Protein AF-A0A7V4S520-F1 (afdb_monomer)

Foldsee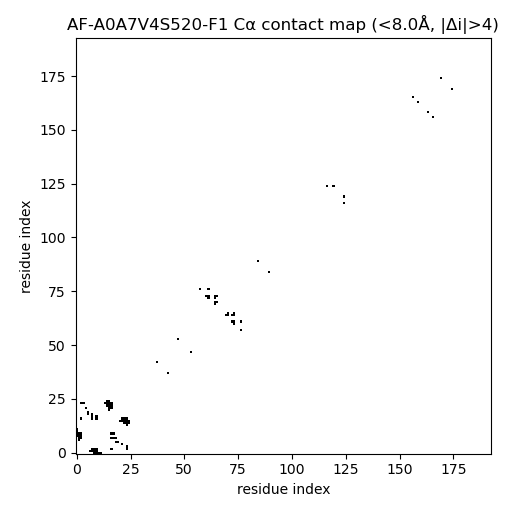k 3Di:
DAAPPPRDDDDPPDQADPPPRHGRDDDDPPPDDDDDDDDPVVVVVVVVVPDPVVVVVLVVVLVVCVVVVVPVVNVVSPDPVPPPPVPPPPPPPPCPPPVVVVVVVVVVVVVVVVVVCVPDDPVCNVVVVVCVVVVVVVVVVVVVVVVVVVVVPPQPQDDDPDDRDRPPPPDVVVVVVVVVVVVVVVVVVVVVD

pLDDT: mean 70.64, std 18.21, range [34.59, 97.75]

Secondary structure (DSSP, 8-state):
-B-TTT--B--TT-SB-TTT--BS--SSS----S-----HHHHHHHHHHT-HHHHHHHHHHHHHHHHTT-HHHHHHTT-TT------TT----TT--HHHHHHHHHHHHHHHHHHHHTTS-HHHHHHHHHHHHHHHHHHHHHHHHHHHHHHHT-------TT---------HHHHHHHHHHHHHHHHHHHH--

Solvent-accessible surface area (backbone atoms only — not comparable to full-atom values): 12232 Å² total; per-residue (Å²): 83,65,33,94,87,76,64,47,80,38,65,86,84,54,61,46,34,91,86,79,66,47,73,66,72,90,80,87,86,83,83,73,94,69,85,82,78,81,53,74,69,58,58,47,50,58,51,62,79,67,37,69,64,57,57,51,51,52,52,53,52,37,53,54,26,56,77,68,72,37,68,72,59,39,62,64,67,72,50,86,80,69,63,75,73,80,44,100,72,67,68,68,74,74,71,71,50,62,66,56,59,52,48,51,54,51,50,53,50,51,55,53,51,54,58,53,56,76,74,50,59,80,81,55,51,63,60,51,63,64,46,50,63,55,51,53,48,51,52,52,52,51,48,57,51,52,54,54,55,56,66,70,62,65,76,86,76,78,83,54,90,96,55,90,77,82,77,81,71,78,54,69,66,56,59,51,49,54,51,52,53,53,50,51,53,52,52,56,59,66,78,74,112

Nearest PDB structures (foldseek):
  2cr8-assembly1_A  TM=6.126E-01  e=2.770E+00  Homo sapiens

Sequence (193 aa):
MFCPYCGTENSNIVKFCTKCGRPLKQALNNYSTENIEIGPSLKLVQRLNNTNILNDAIKKIQNWANSNNFKILSTSISKPNFYILLSKNYKRPSKLNLDLTLYLVFLGFILSATGVITQLENEKILFFLLFIPLFIYISFYLFKKVVRLSAQLEINGTIKSNKVEIQIKSNKNFEKLNNDISNLKKIFQQECL

Radius of gyration: 27.2 Å; Cα contacts (8 Å, |Δi|>4): 53; chains: 1; bounding box: 51×46×79 Å

Mean predicted aligned error: 18.71 Å

Structure (mmCIF, N/CA/C/O backbone):
data_AF-A0A7V4S520-F1
#
_entry.id   AF-A0A7V4S520-F1
#
loop_
_atom_site.group_PDB
_atom_site.id
_atom_site.type_symbol
_atom_site.label_atom_id
_atom_site.label_alt_id
_atom_site.label_comp_id
_atom_site.label_asym_id
_atom_site.label_entity_id
_atom_site.label_seq_id
_atom_site.pdbx_PDB_ins_code
_atom_site.Cartn_x
_atom_site.Cartn_y
_atom_site.Cartn_z
_atom_site.occupancy
_atom_site.B_iso_or_equiv
_atom_site.auth_seq_id
_atom_site.auth_comp_id
_atom_site.auth_asym_id
_atom_site.auth_atom_id
_atom_site.pdbx_PDB_model_num
ATOM 1 N N . MET A 1 1 ? -2.225 9.993 -32.729 1.00 91.19 1 MET A N 1
ATOM 2 C CA . MET A 1 1 ? -1.617 8.790 -32.106 1.00 91.19 1 MET A CA 1
ATOM 3 C C . MET A 1 1 ? -1.072 9.104 -30.71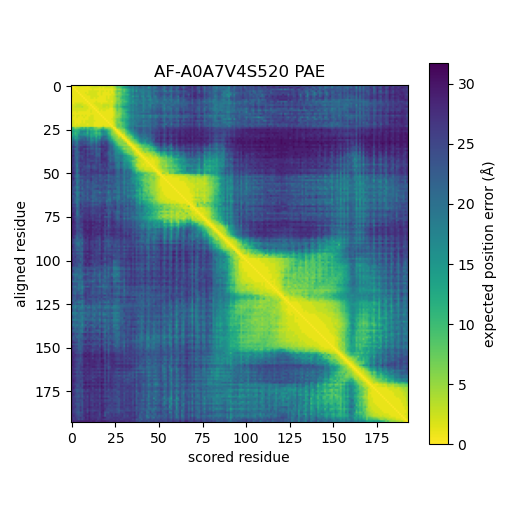6 1.00 91.19 1 MET A C 1
ATOM 5 O O . MET A 1 1 ? -0.606 10.213 -30.495 1.00 91.19 1 MET A O 1
ATOM 9 N N . PHE A 1 2 ? -1.080 8.150 -29.785 1.00 94.25 2 PHE A N 1
ATOM 10 C CA . PHE A 1 2 ? -0.541 8.357 -28.433 1.00 94.25 2 PHE A CA 1
ATOM 11 C C . PHE A 1 2 ? 0.920 7.905 -28.322 1.00 94.25 2 PHE A C 1
ATOM 13 O O . PHE A 1 2 ? 1.301 6.868 -28.862 1.00 94.25 2 PHE A O 1
ATOM 20 N N . CYS A 1 3 ? 1.746 8.671 -27.603 1.00 94.50 3 CYS A N 1
ATOM 21 C CA . CYS A 1 3 ? 3.134 8.300 -27.339 1.00 94.50 3 CYS A CA 1
ATOM 22 C C . CYS A 1 3 ? 3.205 7.074 -26.409 1.00 94.50 3 CYS A C 1
ATOM 24 O O . CYS A 1 3 ? 2.706 7.158 -25.285 1.00 94.50 3 CYS A O 1
ATOM 26 N N . PRO A 1 4 ? 3.895 5.980 -26.788 1.00 92.12 4 PRO A N 1
ATOM 27 C CA . PRO A 1 4 ? 3.979 4.780 -25.951 1.00 92.12 4 PRO A CA 1
ATOM 28 C C . PRO A 1 4 ? 4.805 4.990 -24.672 1.00 92.12 4 PRO A C 1
ATOM 30 O O . PRO A 1 4 ? 4.702 4.201 -23.738 1.00 92.12 4 PRO A O 1
ATOM 33 N N . TYR A 1 5 ? 5.619 6.050 -24.613 1.00 93.69 5 TYR A N 1
ATOM 34 C CA . TYR A 1 5 ? 6.495 6.326 -23.472 1.00 93.69 5 TYR A CA 1
ATOM 35 C C . TYR A 1 5 ? 5.860 7.237 -22.419 1.00 93.69 5 TYR A C 1
ATOM 37 O O . TYR A 1 5 ? 6.100 7.044 -21.232 1.00 93.69 5 TYR A O 1
ATOM 45 N N . CYS A 1 6 ? 5.089 8.249 -22.831 1.00 95.94 6 CYS A N 1
ATOM 46 C CA . CYS A 1 6 ? 4.537 9.254 -21.912 1.00 95.94 6 CYS A CA 1
ATOM 47 C C . CYS A 1 6 ? 3.020 9.459 -22.028 1.00 95.94 6 CYS A C 1
ATOM 49 O O . CYS A 1 6 ? 2.473 10.293 -21.311 1.00 95.94 6 CYS A O 1
ATOM 51 N N . GLY A 1 7 ? 2.343 8.757 -22.943 1.00 95.88 7 GLY A N 1
ATOM 52 C CA . GLY A 1 7 ? 0.888 8.823 -23.115 1.00 95.88 7 GLY A CA 1
ATOM 53 C C . GLY A 1 7 ? 0.360 10.120 -23.730 1.00 95.88 7 GLY A C 1
ATOM 54 O O . GLY A 1 7 ? -0.844 10.321 -23.766 1.00 95.88 7 GLY A O 1
ATOM 55 N N . THR A 1 8 ? 1.226 11.016 -24.210 1.00 97.62 8 THR A N 1
ATOM 56 C CA . THR A 1 8 ? 0.779 12.273 -24.833 1.00 97.62 8 THR A CA 1
ATOM 57 C C . THR A 1 8 ? 0.173 12.014 -26.206 1.00 97.62 8 THR A C 1
ATOM 59 O O . THR A 1 8 ? 0.763 11.291 -27.014 1.00 97.62 8 THR A O 1
ATOM 62 N N . GLU A 1 9 ? -0.967 12.634 -26.490 1.00 97.25 9 GLU A N 1
ATOM 63 C CA . GLU A 1 9 ? -1.561 12.633 -27.821 1.00 97.25 9 GLU A CA 1
ATOM 64 C C . GLU A 1 9 ? -0.730 13.489 -28.780 1.00 97.25 9 GLU A C 1
ATOM 66 O O . GLU A 1 9 ? -0.337 14.612 -28.479 1.00 97.25 9 GLU A O 1
ATOM 71 N N . ASN A 1 10 ? -0.394 12.918 -29.927 1.00 96.00 10 ASN A N 1
ATOM 72 C CA . ASN A 1 10 ? 0.428 13.530 -30.955 1.00 96.00 10 ASN A CA 1
ATOM 73 C C . ASN A 1 10 ? -0.276 13.408 -32.307 1.00 96.00 10 ASN A C 1
ATOM 75 O O . ASN A 1 10 ? -0.951 12.412 -32.581 1.00 96.00 10 ASN A O 1
ATOM 79 N N . SER A 1 11 ? -0.071 14.395 -33.179 1.00 95.06 11 SER A N 1
ATOM 80 C CA . SER A 1 11 ? -0.523 14.319 -34.572 1.00 95.06 11 SER A CA 1
ATOM 81 C C . SER A 1 11 ? 0.079 13.098 -35.284 1.00 95.06 11 SER A C 1
ATOM 83 O O . SER A 1 11 ? 1.180 12.648 -34.969 1.00 95.06 11 SER A O 1
ATOM 85 N N . ASN A 1 12 ? -0.624 12.551 -36.275 1.00 89.06 12 ASN A N 1
ATOM 86 C CA . ASN A 1 12 ? -0.149 11.384 -37.027 1.00 89.06 12 ASN A CA 1
ATOM 87 C C . ASN A 1 12 ? 1.027 11.708 -37.975 1.00 89.06 12 ASN A C 1
ATOM 89 O O . ASN A 1 12 ? 1.648 10.791 -38.514 1.00 89.06 12 ASN A O 1
ATOM 93 N N . ILE A 1 13 ? 1.345 12.996 -38.158 1.00 90.38 13 ILE A N 1
ATOM 94 C CA . ILE A 1 13 ? 2.409 13.490 -39.047 1.00 90.38 13 ILE A CA 1
ATOM 95 C C . ILE A 1 13 ? 3.747 13.639 -38.299 1.00 90.38 13 ILE A C 1
ATOM 97 O O . ILE A 1 13 ? 4.816 13.576 -38.909 1.00 90.38 13 ILE A O 1
ATOM 101 N N . VAL A 1 14 ? 3.726 13.808 -36.972 1.00 92.75 14 VAL A N 1
ATOM 102 C CA . VAL A 1 14 ? 4.953 14.066 -36.206 1.00 92.75 14 VAL A CA 1
ATOM 103 C C . VAL A 1 14 ? 5.767 12.788 -35.985 1.00 92.75 14 VAL A C 1
ATOM 105 O O . VAL A 1 14 ? 5.249 11.745 -35.588 1.00 92.75 14 VAL A O 1
ATOM 108 N N . LYS A 1 15 ? 7.080 12.872 -36.233 1.00 92.81 15 LYS A N 1
ATOM 109 C CA . LYS A 1 15 ? 8.023 11.752 -36.051 1.00 92.81 15 LYS A CA 1
ATOM 110 C C . LYS A 1 15 ? 8.449 11.564 -34.589 1.00 92.81 15 LYS A C 1
ATOM 112 O O . LYS A 1 15 ? 8.797 10.453 -34.195 1.00 92.81 15 LYS A O 1
ATOM 117 N N . PHE A 1 16 ? 8.387 12.628 -33.788 1.00 95.88 16 PHE A N 1
ATOM 118 C CA . PHE A 1 16 ? 8.803 12.667 -32.385 1.00 95.88 16 PHE A CA 1
ATOM 119 C C . PHE A 1 16 ? 7.674 13.188 -31.498 1.00 95.88 16 PHE A C 1
ATOM 121 O O . PHE A 1 16 ? 6.828 13.961 -31.943 1.00 95.88 16 PHE A O 1
ATOM 128 N N . CYS A 1 17 ? 7.663 12.758 -30.237 1.00 96.38 17 CYS A N 1
ATOM 129 C CA . CYS A 1 17 ? 6.699 13.212 -29.250 1.00 96.38 17 CYS A CA 1
ATOM 130 C C . CYS A 1 17 ? 6.951 14.673 -28.885 1.00 96.38 17 CYS A C 1
ATOM 132 O O . CYS A 1 17 ? 8.036 15.006 -28.407 1.00 96.38 17 CYS A O 1
ATOM 134 N N . THR A 1 18 ? 5.926 15.512 -29.007 1.00 96.88 18 THR A N 1
ATOM 135 C CA . THR A 1 18 ? 5.990 16.941 -28.664 1.00 96.88 18 THR A CA 1
ATOM 136 C C . THR A 1 18 ? 6.271 17.198 -27.184 1.00 96.88 18 THR A C 1
ATOM 138 O O . THR A 1 18 ? 6.790 18.253 -26.841 1.00 96.88 18 THR A O 1
ATOM 141 N N . LYS A 1 19 ? 5.971 16.233 -26.301 1.00 97.75 19 LYS A N 1
ATOM 142 C CA . LYS A 1 19 ? 6.194 16.365 -24.854 1.00 97.75 19 LYS A CA 1
ATOM 143 C C . LYS A 1 19 ? 7.522 15.787 -24.374 1.00 97.75 19 LYS A C 1
ATOM 145 O O . LYS A 1 19 ? 8.177 16.397 -23.542 1.00 97.75 19 LYS A O 1
ATOM 150 N N . CYS A 1 20 ? 7.897 14.586 -24.822 1.00 96.62 20 CYS A N 1
ATOM 151 C CA . CYS A 1 20 ? 9.072 13.879 -24.286 1.00 96.62 20 CYS A CA 1
ATOM 152 C C . CYS A 1 20 ? 10.234 13.730 -25.278 1.00 96.62 20 CYS A C 1
ATOM 154 O O . CYS A 1 20 ? 11.244 13.124 -24.927 1.00 96.62 20 CYS A O 1
ATOM 156 N N . GLY A 1 21 ? 10.082 14.207 -26.518 1.00 95.75 21 GLY A N 1
ATOM 157 C CA . GLY A 1 21 ? 11.114 14.167 -27.559 1.00 95.75 21 GLY A CA 1
ATOM 158 C C . GLY A 1 21 ? 11.416 12.781 -28.143 1.00 95.75 21 GLY A C 1
ATOM 159 O O . GLY A 1 21 ? 12.206 12.670 -29.074 1.00 95.75 21 GLY A O 1
ATOM 160 N N . ARG A 1 22 ? 10.799 11.704 -27.638 1.00 95.19 22 ARG A N 1
ATOM 161 C CA . ARG A 1 22 ? 11.065 10.333 -28.111 1.00 95.19 22 ARG A CA 1
ATOM 162 C C . ARG A 1 22 ? 10.397 10.045 -29.461 1.00 95.19 22 ARG A C 1
ATOM 164 O O . ARG A 1 22 ? 9.298 10.549 -29.700 1.00 95.19 22 ARG A O 1
ATOM 171 N N . PRO A 1 23 ? 11.006 9.215 -30.327 1.00 94.12 23 PRO A N 1
ATOM 172 C CA . PRO A 1 23 ? 10.428 8.857 -31.620 1.00 94.12 23 PRO A CA 1
ATOM 173 C C . PRO A 1 23 ? 9.105 8.095 -31.452 1.00 94.12 23 PRO A C 1
ATOM 175 O O . PRO A 1 23 ? 8.978 7.235 -30.579 1.00 94.12 23 PRO A O 1
ATOM 178 N N . LEU A 1 24 ? 8.116 8.417 -32.289 1.00 89.56 24 LEU A N 1
ATOM 179 C CA . LEU A 1 24 ? 6.770 7.825 -32.254 1.00 89.56 24 LEU A CA 1
ATOM 180 C C . LEU A 1 24 ? 6.603 6.636 -33.212 1.00 89.56 24 LEU A C 1
ATOM 182 O O . LEU A 1 24 ? 5.669 5.856 -33.054 1.00 89.56 24 LEU A O 1
ATOM 186 N N . LYS A 1 25 ? 7.512 6.465 -34.180 1.00 74.81 25 LYS A N 1
ATOM 187 C CA . LYS A 1 25 ? 7.495 5.358 -35.146 1.00 74.81 25 LYS A CA 1
ATOM 188 C C . LYS A 1 25 ? 8.841 4.646 -35.183 1.00 74.81 25 LYS A C 1
ATOM 190 O O . LYS A 1 25 ? 9.828 5.209 -35.642 1.00 74.81 25 LYS A O 1
ATOM 195 N N . GLN A 1 26 ? 8.840 3.381 -34.772 1.00 66.88 26 GLN A N 1
ATOM 196 C CA . GLN A 1 26 ? 9.892 2.425 -35.125 1.00 66.88 26 GLN A CA 1
ATOM 197 C C . GLN A 1 26 ? 9.354 1.078 -35.633 1.00 66.88 26 GLN A C 1
ATOM 199 O O . GLN A 1 26 ? 10.122 0.142 -35.788 1.00 66.88 26 GLN A O 1
ATOM 204 N N . ALA A 1 27 ? 8.063 0.947 -35.942 1.00 54.06 27 ALA A N 1
ATOM 205 C CA . ALA A 1 27 ? 7.529 -0.320 -36.433 1.00 54.06 27 ALA A CA 1
ATOM 206 C C . ALA A 1 27 ? 6.364 -0.077 -37.387 1.00 54.06 27 ALA A C 1
ATOM 208 O O . ALA A 1 27 ? 5.314 0.381 -36.948 1.00 54.06 27 ALA A O 1
ATOM 209 N N . LEU A 1 28 ? 6.579 -0.349 -38.679 1.00 53.69 28 LEU A N 1
ATOM 210 C CA . LEU A 1 28 ? 5.660 -1.194 -39.456 1.00 53.69 28 LEU A CA 1
ATOM 211 C C . LEU A 1 28 ? 6.138 -1.527 -40.880 1.00 53.69 28 LEU A C 1
ATOM 213 O O . LEU A 1 28 ? 5.573 -2.443 -41.452 1.00 53.69 28 LEU A O 1
ATOM 217 N N . ASN A 1 29 ? 7.188 -0.900 -41.437 1.00 49.25 29 ASN A N 1
ATOM 218 C CA . ASN A 1 29 ? 7.463 -1.060 -42.880 1.00 49.25 29 ASN A CA 1
ATOM 219 C C . ASN A 1 29 ? 8.806 -1.684 -43.309 1.00 49.25 29 ASN A C 1
ATOM 221 O O . ASN A 1 29 ? 9.040 -1.736 -44.507 1.00 49.25 29 ASN A O 1
ATOM 225 N N . ASN A 1 30 ? 9.652 -2.215 -42.416 1.00 48.34 30 ASN A N 1
ATOM 226 C CA . ASN A 1 30 ? 10.927 -2.844 -42.832 1.00 48.34 30 ASN A CA 1
ATOM 227 C C . ASN A 1 30 ? 11.130 -4.273 -42.285 1.00 48.34 30 ASN A C 1
ATOM 229 O O . ASN A 1 30 ? 12.235 -4.636 -41.901 1.00 48.34 30 ASN A O 1
ATOM 233 N N . TYR A 1 31 ? 10.079 -5.094 -42.249 1.00 47.94 31 TYR A N 1
ATOM 234 C CA . TYR A 1 31 ? 10.245 -6.555 -42.244 1.00 47.94 31 TYR A CA 1
ATOM 235 C C . TYR A 1 31 ? 9.837 -7.102 -43.616 1.00 47.94 31 TYR A C 1
ATOM 237 O O . TYR A 1 31 ? 8.826 -7.781 -43.758 1.00 47.94 31 TYR A O 1
ATOM 245 N N . SER A 1 32 ? 10.626 -6.771 -44.639 1.00 50.47 32 SER A N 1
ATOM 246 C CA . SER A 1 32 ? 10.784 -7.649 -45.794 1.00 50.47 32 SER A CA 1
ATOM 247 C C . SER A 1 32 ? 11.717 -8.782 -45.376 1.00 50.47 32 SER A C 1
ATOM 249 O O . SER A 1 32 ? 12.805 -8.555 -44.849 1.00 50.47 32 SER A O 1
ATOM 251 N N . THR A 1 33 ? 11.239 -10.004 -45.551 1.00 55.72 33 THR A N 1
ATOM 252 C CA . THR A 1 33 ? 11.950 -11.267 -45.363 1.00 55.72 33 THR A CA 1
ATOM 253 C C . THR A 1 33 ? 13.227 -11.322 -46.196 1.00 55.72 33 THR A C 1
ATOM 255 O O . THR A 1 33 ? 13.174 -11.697 -47.361 1.00 55.72 33 THR A O 1
ATOM 258 N N . GLU A 1 34 ? 14.370 -11.001 -45.599 1.00 51.97 34 GLU A N 1
ATOM 259 C CA . GLU A 1 34 ? 15.665 -11.475 -46.088 1.00 51.97 34 GLU A CA 1
ATOM 260 C C . GLU A 1 34 ? 16.680 -11.499 -44.932 1.00 51.97 34 GLU A C 1
ATOM 262 O O . GLU A 1 34 ? 16.959 -10.479 -44.310 1.00 51.97 34 GLU A O 1
ATOM 267 N N . ASN A 1 35 ? 17.160 -12.705 -44.605 1.00 53.31 35 ASN A N 1
ATOM 268 C CA . ASN A 1 35 ? 18.349 -13.021 -43.800 1.00 53.31 35 ASN A CA 1
ATOM 269 C C . ASN A 1 35 ? 18.585 -12.194 -42.517 1.00 53.31 35 ASN A C 1
ATOM 271 O O . ASN A 1 35 ? 19.392 -11.269 -42.477 1.00 53.31 35 ASN A O 1
ATOM 275 N N . ILE A 1 36 ? 17.951 -12.604 -41.411 1.00 47.97 36 ILE A N 1
ATOM 276 C CA . ILE A 1 36 ? 18.254 -12.077 -40.073 1.00 47.97 36 ILE A CA 1
ATOM 277 C C . ILE A 1 36 ? 19.484 -12.800 -39.506 1.00 47.97 36 ILE A C 1
ATOM 279 O O . ILE A 1 36 ? 19.391 -13.937 -39.036 1.00 47.97 36 ILE A O 1
ATOM 283 N N . GLU A 1 37 ? 20.624 -12.107 -39.474 1.00 55.28 37 GLU A N 1
ATOM 284 C CA . GLU A 1 37 ? 21.690 -12.405 -38.518 1.00 55.28 37 GLU A CA 1
ATOM 285 C C . GLU A 1 37 ? 21.126 -12.314 -37.097 1.00 55.28 37 GLU A C 1
ATOM 287 O O . GLU A 1 37 ? 20.629 -11.281 -36.640 1.00 55.28 37 GLU A O 1
ATOM 292 N N . ILE A 1 38 ? 21.191 -13.433 -36.382 1.00 47.41 38 ILE A N 1
ATOM 293 C CA . ILE A 1 38 ? 20.732 -13.539 -35.005 1.00 47.41 38 ILE A CA 1
ATOM 294 C C . ILE A 1 38 ? 21.612 -12.639 -34.127 1.00 47.41 38 ILE A C 1
ATOM 296 O O . ILE A 1 38 ? 22.745 -12.988 -33.785 1.00 47.41 38 ILE A O 1
ATOM 300 N N . GLY A 1 39 ? 21.074 -11.480 -33.745 1.00 48.88 39 GLY A N 1
ATOM 301 C CA . GLY A 1 39 ? 21.744 -10.528 -32.867 1.00 48.88 39 GLY A CA 1
ATOM 302 C C . GLY A 1 39 ? 22.168 -11.138 -31.516 1.00 48.88 39 GLY A C 1
ATOM 303 O O . GLY A 1 39 ? 21.582 -12.122 -31.043 1.00 48.88 39 GLY A O 1
ATOM 304 N N . PRO A 1 40 ? 23.171 -10.541 -30.842 1.00 55.16 40 PRO A N 1
ATOM 305 C CA . PRO A 1 40 ? 23.837 -11.103 -29.658 1.00 55.16 40 PRO A CA 1
ATOM 306 C C . PRO A 1 40 ? 22.894 -11.412 -28.483 1.00 55.16 40 PRO A C 1
ATOM 308 O O . PRO A 1 40 ? 23.199 -12.259 -27.644 1.00 55.16 40 PRO A O 1
ATOM 311 N N . SER A 1 41 ? 21.723 -10.778 -28.440 1.00 47.78 41 SER A N 1
ATOM 312 C CA . SER A 1 41 ? 20.684 -10.986 -27.432 1.00 47.78 41 SER A CA 1
ATOM 313 C C . SER A 1 41 ? 20.003 -12.356 -27.517 1.00 47.78 41 SER A C 1
ATOM 315 O O . SER A 1 41 ? 19.711 -12.933 -26.472 1.00 47.78 41 SER A O 1
ATOM 317 N N . LEU A 1 42 ? 19.792 -12.925 -28.710 1.00 48.62 42 LEU A N 1
ATOM 318 C CA . LEU A 1 42 ? 19.158 -14.247 -28.836 1.00 48.62 42 LEU A CA 1
ATOM 319 C C . LEU A 1 42 ? 20.166 -15.381 -28.580 1.00 48.62 42 LEU A C 1
ATOM 321 O O . LEU A 1 42 ? 19.830 -16.368 -27.930 1.00 48.62 42 LEU A O 1
ATOM 325 N N . LYS A 1 43 ? 21.431 -15.191 -28.992 1.00 56.34 43 LYS A N 1
ATOM 326 C CA . LYS A 1 43 ? 22.554 -16.078 -28.625 1.00 56.34 43 LYS A CA 1
ATOM 327 C C . LYS A 1 43 ? 22.762 -16.135 -27.106 1.00 56.34 43 LYS A C 1
ATOM 329 O O . LYS A 1 43 ? 23.090 -17.191 -26.573 1.00 56.34 43 LYS A O 1
ATOM 334 N N . LEU A 1 44 ? 22.540 -15.024 -26.399 1.00 57.47 44 LEU A N 1
ATOM 335 C CA . LEU A 1 44 ? 22.572 -14.974 -24.932 1.00 57.47 44 LEU A CA 1
ATOM 336 C C . LEU A 1 44 ? 21.408 -15.742 -24.294 1.00 57.47 44 LEU A C 1
ATOM 338 O O . LEU A 1 44 ? 21.636 -16.504 -23.360 1.00 57.47 44 LEU A O 1
ATOM 342 N N . VAL A 1 45 ? 20.188 -15.604 -24.819 1.00 57.19 45 VAL A N 1
ATOM 343 C CA . VAL A 1 45 ? 19.016 -16.349 -24.322 1.00 57.19 45 VAL A CA 1
ATOM 344 C C . VAL A 1 45 ? 19.165 -17.856 -24.567 1.00 57.19 45 VAL A C 1
ATOM 346 O O . VAL A 1 45 ? 18.892 -18.649 -23.669 1.00 57.19 45 VAL A O 1
ATOM 349 N N . GLN A 1 46 ? 19.684 -18.263 -25.729 1.00 58.47 46 GLN A N 1
ATOM 350 C CA . GLN A 1 46 ? 19.978 -19.673 -26.016 1.00 58.47 46 GLN A CA 1
ATOM 351 C C . GLN A 1 46 ? 21.099 -20.237 -25.130 1.00 58.47 46 GLN A C 1
ATOM 353 O O . GLN A 1 46 ? 21.016 -21.389 -24.713 1.00 58.47 46 GLN A O 1
ATOM 358 N N . ARG A 1 47 ? 22.117 -19.435 -24.779 1.00 58.22 47 ARG A N 1
ATOM 359 C CA . ARG A 1 47 ? 23.143 -19.845 -23.804 1.00 58.22 47 ARG A CA 1
ATOM 360 C C . ARG A 1 47 ? 22.573 -19.986 -22.395 1.00 58.22 47 ARG A C 1
ATOM 362 O O . ARG A 1 47 ? 22.916 -20.947 -21.720 1.00 58.22 47 ARG A O 1
ATOM 369 N N . LEU A 1 48 ? 21.691 -19.083 -21.966 1.00 57.38 48 LEU A N 1
ATOM 370 C CA . LEU A 1 48 ? 21.071 -19.134 -20.636 1.00 57.38 48 LEU A CA 1
ATOM 371 C C . LEU A 1 48 ? 20.152 -20.351 -20.466 1.00 57.38 48 LEU A C 1
ATOM 373 O O . LEU A 1 48 ? 20.228 -21.013 -19.432 1.00 57.38 48 LEU A O 1
ATOM 377 N N . ASN A 1 49 ? 19.372 -20.701 -21.495 1.00 55.53 49 ASN A N 1
ATOM 378 C CA . ASN A 1 49 ? 18.506 -21.887 -21.474 1.00 55.53 49 ASN A CA 1
ATOM 379 C C . ASN A 1 49 ? 19.272 -23.220 -21.468 1.00 55.53 49 ASN A C 1
ATOM 381 O O . ASN A 1 49 ? 18.676 -24.246 -21.160 1.00 55.53 49 ASN A O 1
ATOM 385 N N . ASN A 1 50 ? 20.572 -23.218 -21.783 1.00 55.16 50 ASN A N 1
ATOM 386 C CA . ASN A 1 50 ? 21.388 -24.429 -21.883 1.00 55.16 50 ASN A CA 1
ATOM 387 C C . ASN A 1 50 ? 22.436 -24.551 -20.758 1.00 55.16 50 ASN A C 1
ATOM 389 O O . ASN A 1 50 ? 23.399 -25.306 -20.880 1.00 55.16 50 ASN A O 1
ATOM 393 N N . THR A 1 51 ? 22.308 -23.782 -19.668 1.00 63.84 51 THR A N 1
ATOM 394 C CA . THR A 1 51 ? 23.299 -23.831 -18.584 1.00 63.84 51 THR A CA 1
ATOM 395 C C . THR A 1 51 ? 22.896 -24.791 -17.466 1.00 63.84 51 THR A C 1
ATOM 397 O O . THR A 1 51 ? 21.976 -24.532 -16.693 1.00 63.84 51 THR A O 1
ATOM 400 N N . ASN A 1 52 ? 23.700 -25.847 -17.294 1.00 74.56 52 ASN A N 1
ATOM 401 C CA . ASN A 1 52 ? 23.753 -26.674 -16.079 1.00 74.56 52 ASN A CA 1
ATOM 402 C C . ASN A 1 52 ? 23.859 -25.824 -14.793 1.00 74.56 52 ASN A C 1
ATOM 404 O O . ASN A 1 52 ? 23.400 -26.237 -13.736 1.00 74.56 52 ASN A O 1
ATOM 408 N N . ILE A 1 53 ? 24.372 -24.593 -14.905 1.00 76.25 53 ILE A N 1
ATOM 409 C CA . ILE A 1 53 ? 24.481 -23.598 -13.831 1.00 76.25 53 ILE A CA 1
ATOM 410 C C . ILE A 1 53 ? 23.111 -23.222 -13.244 1.00 76.25 53 ILE A C 1
ATOM 412 O O . ILE A 1 53 ? 22.989 -23.107 -12.024 1.00 76.25 53 ILE A O 1
ATOM 416 N N . LEU A 1 54 ? 22.077 -23.034 -14.077 1.00 76.31 54 LEU A N 1
ATOM 417 C CA . LEU A 1 54 ? 20.738 -22.690 -13.586 1.00 76.31 54 LEU A CA 1
ATOM 418 C C . LEU A 1 54 ? 20.124 -23.864 -12.818 1.00 76.31 54 LEU A C 1
ATOM 420 O O . LEU A 1 54 ? 19.581 -23.676 -11.732 1.00 76.31 54 LEU A O 1
ATOM 424 N N . ASN A 1 55 ? 20.274 -25.077 -13.350 1.00 81.81 55 ASN A N 1
ATOM 425 C CA . ASN A 1 55 ? 19.791 -26.294 -12.703 1.00 81.81 55 ASN A CA 1
ATOM 426 C C . ASN A 1 55 ? 20.521 -26.553 -11.376 1.00 81.81 55 ASN A C 1
ATOM 428 O O . ASN A 1 55 ? 19.880 -26.882 -10.378 1.00 81.81 55 ASN A O 1
ATOM 432 N N . ASP A 1 56 ? 21.833 -26.315 -11.322 1.00 85.25 56 ASP A N 1
ATOM 433 C CA . ASP A 1 56 ? 22.618 -26.414 -10.090 1.00 85.25 56 ASP A CA 1
ATOM 434 C C . ASP A 1 56 ? 22.202 -25.366 -9.050 1.00 85.25 56 ASP A C 1
ATOM 436 O O . ASP A 1 56 ? 22.108 -25.675 -7.858 1.00 85.25 56 ASP A O 1
ATOM 440 N N . ALA A 1 57 ? 21.916 -24.133 -9.477 1.00 77.06 57 ALA A N 1
ATOM 441 C CA . ALA A 1 57 ? 2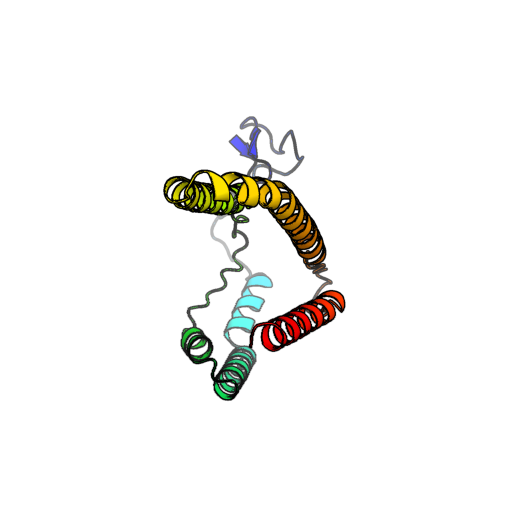1.415 -23.085 -8.592 1.00 77.06 57 ALA A CA 1
ATOM 442 C C . ALA A 1 57 ? 20.032 -23.443 -8.027 1.00 77.06 57 ALA A C 1
ATOM 444 O O . ALA A 1 57 ? 19.824 -23.360 -6.815 1.00 77.06 57 ALA A O 1
ATOM 445 N N . ILE A 1 58 ? 19.116 -23.915 -8.878 1.00 83.00 58 ILE A N 1
ATOM 446 C CA . ILE A 1 58 ? 17.785 -24.387 -8.472 1.00 83.00 58 ILE A CA 1
ATOM 447 C C . ILE A 1 58 ? 17.909 -25.524 -7.449 1.00 83.00 58 ILE A C 1
ATOM 449 O O . ILE A 1 58 ? 17.274 -25.474 -6.393 1.00 83.00 58 ILE A O 1
ATOM 453 N N . LYS A 1 59 ? 18.787 -26.501 -7.702 1.00 90.44 59 LYS A N 1
ATOM 454 C CA . LYS A 1 59 ? 19.021 -27.639 -6.802 1.00 90.44 59 LYS A CA 1
ATOM 455 C C . LYS A 1 59 ? 19.588 -27.204 -5.446 1.00 90.44 59 LYS A C 1
ATOM 457 O O . LYS A 1 59 ? 19.142 -27.694 -4.409 1.00 90.44 59 LYS A O 1
ATOM 462 N N . LYS A 1 60 ? 20.523 -26.245 -5.422 1.00 90.94 60 LYS A N 1
ATOM 463 C CA . LYS A 1 60 ? 21.052 -25.666 -4.171 1.00 90.94 60 LYS A CA 1
ATOM 464 C C . LYS A 1 60 ? 19.961 -24.967 -3.356 1.00 90.94 60 LYS A C 1
ATOM 466 O O . LYS A 1 60 ? 19.893 -25.173 -2.146 1.00 90.94 60 LYS A O 1
ATOM 471 N N . ILE A 1 61 ? 19.090 -24.195 -4.010 1.00 80.50 61 ILE A N 1
ATOM 472 C CA . ILE A 1 61 ? 17.976 -23.501 -3.344 1.00 80.50 61 ILE A CA 1
ATOM 473 C C . ILE A 1 61 ? 16.963 -24.510 -2.784 1.00 80.50 61 ILE A C 1
ATOM 475 O O . ILE A 1 61 ? 16.511 -24.353 -1.651 1.00 80.50 61 ILE A O 1
ATOM 479 N N . GLN A 1 62 ? 16.637 -25.569 -3.530 1.00 85.50 62 GLN A N 1
ATOM 480 C CA . GLN A 1 62 ? 15.731 -26.626 -3.063 1.00 85.50 62 GLN A CA 1
ATOM 481 C C . GLN A 1 62 ? 16.282 -27.363 -1.837 1.00 85.50 62 GLN A C 1
ATOM 483 O O . GLN A 1 62 ? 15.559 -27.541 -0.856 1.00 85.50 62 GLN A O 1
ATOM 488 N N . ASN A 1 63 ? 17.564 -27.743 -1.858 1.00 88.50 63 ASN A N 1
ATOM 489 C CA . ASN A 1 63 ? 18.210 -28.407 -0.725 1.00 88.50 63 ASN A CA 1
ATOM 490 C C . ASN A 1 63 ? 18.211 -27.518 0.526 1.00 88.50 63 ASN A C 1
ATOM 492 O O . ASN A 1 63 ? 17.873 -27.988 1.611 1.00 88.50 63 ASN A O 1
ATOM 496 N N . TRP A 1 64 ? 18.518 -26.229 0.361 1.00 90.69 64 TRP A N 1
ATOM 497 C CA . TRP A 1 64 ? 18.459 -25.252 1.448 1.00 90.69 64 TRP A CA 1
ATOM 498 C C . TRP A 1 64 ? 17.032 -25.051 1.987 1.00 90.69 64 TRP A C 1
ATOM 500 O O . TRP A 1 64 ? 16.828 -24.958 3.197 1.00 90.69 64 TRP A O 1
ATOM 510 N N . ALA A 1 65 ? 16.017 -25.007 1.121 1.00 82.06 65 ALA A N 1
ATOM 511 C CA . ALA A 1 65 ? 14.626 -24.873 1.559 1.00 82.06 65 ALA A CA 1
ATOM 512 C C . ALA A 1 65 ? 14.168 -26.096 2.372 1.00 82.06 65 ALA A C 1
ATOM 514 O O . ALA A 1 65 ? 13.493 -25.948 3.394 1.00 82.06 65 ALA A O 1
ATOM 515 N N . ASN A 1 66 ? 14.584 -27.295 1.954 1.00 81.62 66 ASN A N 1
ATOM 516 C CA . ASN A 1 66 ? 14.276 -28.540 2.650 1.00 81.62 66 ASN A CA 1
ATOM 517 C C . ASN A 1 66 ? 14.980 -28.632 4.013 1.00 81.62 66 ASN A C 1
ATOM 519 O O . ASN A 1 66 ? 14.342 -29.036 4.980 1.00 81.62 66 ASN A O 1
ATOM 523 N N . SER A 1 67 ? 16.244 -28.199 4.129 1.00 84.50 67 SER A N 1
ATOM 524 C CA . SER A 1 67 ? 16.970 -28.221 5.411 1.00 84.50 67 SER A CA 1
ATOM 525 C C . SER A 1 67 ? 16.384 -27.277 6.467 1.00 84.50 67 SER A C 1
ATOM 527 O O . SER A 1 67 ? 16.635 -27.459 7.652 1.00 84.50 67 SER A O 1
ATOM 529 N N . ASN A 1 68 ? 15.605 -26.275 6.050 1.00 79.12 68 ASN A N 1
ATOM 530 C CA . ASN A 1 68 ? 14.985 -25.282 6.932 1.00 79.12 68 ASN A CA 1
ATOM 531 C C . ASN A 1 68 ? 13.463 -25.485 7.107 1.00 79.12 68 ASN A C 1
ATOM 533 O O . ASN A 1 68 ? 12.768 -24.566 7.534 1.00 79.12 68 ASN A O 1
ATOM 537 N N . ASN A 1 69 ? 12.920 -26.663 6.767 1.00 82.25 69 ASN A N 1
ATOM 538 C CA . ASN A 1 69 ? 11.487 -26.991 6.874 1.00 82.25 69 ASN A CA 1
ATOM 539 C C . ASN A 1 69 ? 10.529 -26.065 6.080 1.00 82.25 69 ASN A C 1
ATOM 541 O O . ASN A 1 69 ? 9.330 -26.007 6.367 1.00 82.25 69 ASN A O 1
ATOM 545 N N . PHE A 1 70 ? 10.993 -25.390 5.019 1.00 77.00 70 PHE A N 1
ATOM 546 C CA . PHE A 1 70 ? 10.147 -24.543 4.162 1.00 77.00 70 PHE A CA 1
ATOM 547 C C . PHE A 1 70 ? 9.409 -25.350 3.077 1.00 77.00 70 PHE A C 1
ATOM 549 O O . PHE A 1 70 ? 9.646 -25.191 1.876 1.00 77.00 70 PHE A O 1
ATOM 556 N N . LYS A 1 71 ? 8.463 -26.200 3.496 1.00 72.94 71 LYS A N 1
ATOM 557 C CA . LYS A 1 71 ? 7.727 -27.150 2.627 1.00 72.94 71 LYS A CA 1
ATOM 558 C C . LYS A 1 71 ? 6.975 -26.496 1.448 1.00 72.94 71 LYS A C 1
ATOM 560 O O . LYS A 1 71 ? 6.833 -27.097 0.384 1.00 72.94 71 LYS A O 1
ATOM 565 N N . ILE A 1 72 ? 6.515 -25.252 1.611 1.00 68.19 72 ILE A N 1
ATOM 566 C CA . ILE A 1 72 ? 5.804 -24.482 0.568 1.00 68.19 72 ILE A CA 1
ATOM 567 C C . ILE A 1 72 ? 6.776 -23.957 -0.502 1.00 68.19 72 ILE A C 1
ATOM 569 O O . ILE A 1 72 ? 6.442 -23.884 -1.686 1.00 68.19 72 ILE A O 1
ATOM 573 N N . LEU A 1 73 ? 8.001 -23.609 -0.102 1.00 59.66 73 LEU A N 1
ATOM 574 C CA . LEU A 1 73 ? 8.986 -23.008 -0.997 1.00 59.66 73 LEU A CA 1
ATOM 575 C C . LEU A 1 73 ? 9.618 -24.064 -1.911 1.00 59.66 73 LEU A C 1
ATOM 577 O O . LEU A 1 73 ? 9.738 -23.845 -3.114 1.00 59.66 73 LEU A O 1
ATOM 581 N N . SER A 1 74 ? 9.968 -25.234 -1.365 1.00 65.00 74 SER A N 1
ATOM 582 C CA . SER A 1 74 ? 10.615 -26.303 -2.136 1.00 65.00 74 SER A CA 1
ATOM 583 C C . SER A 1 74 ? 9.702 -26.900 -3.211 1.00 65.00 74 SER A C 1
ATOM 585 O O . SER A 1 74 ? 10.152 -27.167 -4.327 1.00 65.00 74 SER A O 1
ATOM 587 N N . THR A 1 75 ? 8.406 -27.030 -2.920 1.00 65.62 75 THR A N 1
ATOM 588 C CA . THR A 1 75 ? 7.400 -27.526 -3.873 1.00 65.62 75 THR A CA 1
ATOM 589 C C . THR A 1 75 ? 7.124 -26.534 -5.005 1.00 65.62 75 THR A C 1
ATOM 591 O O . THR A 1 75 ? 6.965 -26.945 -6.155 1.00 65.62 75 THR A O 1
ATOM 594 N N . SER A 1 76 ? 7.163 -25.230 -4.726 1.00 63.09 76 SER A N 1
ATOM 595 C CA . SER A 1 76 ? 6.908 -24.172 -5.717 1.00 63.09 76 SER A CA 1
ATOM 596 C C . SER A 1 76 ? 8.041 -23.995 -6.739 1.00 63.09 76 SER A C 1
ATOM 598 O O . SER A 1 76 ? 7.799 -23.537 -7.853 1.00 63.09 76 SER A O 1
ATOM 600 N N . ILE A 1 77 ? 9.267 -24.400 -6.394 1.00 65.12 77 ILE A N 1
ATOM 601 C CA . ILE A 1 77 ? 10.452 -24.303 -7.268 1.00 65.12 77 ILE A CA 1
ATOM 602 C C . ILE A 1 77 ? 10.495 -25.441 -8.314 1.00 65.12 77 ILE A C 1
ATOM 604 O O . ILE A 1 77 ? 11.212 -25.354 -9.305 1.00 65.12 77 ILE A O 1
ATOM 608 N N . SER A 1 78 ? 9.702 -26.504 -8.141 1.00 53.16 78 SER A N 1
ATOM 609 C CA . SER A 1 78 ? 9.722 -27.706 -8.995 1.00 53.16 78 SER A CA 1
ATOM 610 C C . SER A 1 78 ? 9.156 -27.531 -10.415 1.00 53.16 78 SER A C 1
ATOM 612 O O . SER A 1 78 ? 9.263 -28.449 -11.227 1.00 53.16 78 SER A O 1
ATOM 614 N N . LYS A 1 79 ? 8.570 -26.375 -10.754 1.00 50.56 79 LYS A N 1
ATOM 615 C CA . LYS A 1 79 ? 8.022 -26.122 -12.094 1.00 50.56 79 LYS A CA 1
ATOM 616 C C . LYS A 1 79 ? 8.962 -25.211 -12.896 1.00 50.56 79 LYS A C 1
ATOM 618 O O . LYS A 1 79 ? 9.054 -24.028 -12.573 1.00 50.56 79 LYS A O 1
ATOM 623 N N . PRO A 1 80 ? 9.575 -25.690 -14.000 1.00 46.66 80 PRO A N 1
ATOM 624 C CA . PRO A 1 80 ? 10.400 -24.862 -14.884 1.00 46.66 80 PRO A CA 1
ATOM 625 C C . PRO A 1 80 ? 9.583 -23.832 -15.688 1.00 46.66 80 PRO A C 1
ATOM 627 O O . PRO A 1 80 ? 10.142 -23.068 -16.464 1.00 46.66 80 PRO A O 1
ATOM 630 N N . ASN A 1 81 ? 8.270 -23.732 -15.445 1.00 38.88 81 ASN A N 1
ATOM 631 C CA . ASN A 1 81 ? 7.420 -22.650 -15.944 1.00 38.88 81 ASN A CA 1
ATOM 632 C C . ASN A 1 81 ? 7.582 -21.335 -15.167 1.00 38.88 81 ASN A C 1
ATOM 634 O O . ASN A 1 81 ? 6.754 -20.436 -15.311 1.00 38.88 81 ASN A O 1
ATOM 638 N N . PHE A 1 82 ? 8.677 -21.157 -14.423 1.00 40.66 82 PHE A N 1
ATOM 639 C CA . PHE A 1 82 ? 9.198 -19.825 -14.117 1.00 40.66 82 PHE A CA 1
ATOM 640 C C . PHE A 1 82 ? 9.820 -19.223 -15.390 1.00 40.66 82 PHE A C 1
ATOM 642 O O . PHE A 1 82 ? 10.992 -18.856 -15.449 1.00 40.66 82 PHE A O 1
ATOM 649 N N . TYR A 1 83 ? 9.006 -19.129 -16.448 1.00 38.75 83 TYR A N 1
ATOM 650 C CA . TYR A 1 83 ? 9.261 -18.214 -17.541 1.00 38.75 83 TYR A CA 1
ATOM 651 C C . TYR A 1 83 ? 9.494 -16.856 -16.904 1.00 38.75 83 TYR A C 1
ATOM 653 O O . TYR A 1 83 ? 8.627 -16.326 -16.215 1.00 38.75 83 TYR A O 1
ATOM 661 N N . ILE A 1 84 ? 10.705 -16.352 -17.103 1.00 42.12 84 ILE A N 1
ATOM 662 C CA . ILE A 1 84 ? 11.062 -14.971 -17.412 1.00 42.12 84 ILE A CA 1
ATOM 663 C C . ILE A 1 84 ? 9.811 -14.070 -17.543 1.00 42.12 84 ILE A C 1
ATOM 665 O O . ILE A 1 84 ? 9.426 -13.639 -18.624 1.00 42.12 84 ILE A O 1
ATOM 669 N N . LEU A 1 85 ? 9.191 -13.733 -16.412 1.00 34.97 85 LEU A N 1
ATOM 670 C CA . LEU A 1 85 ? 8.300 -12.582 -16.264 1.00 34.97 85 LEU A CA 1
ATOM 671 C C . LEU A 1 85 ? 9.118 -11.328 -15.928 1.00 34.97 85 LEU A C 1
ATOM 673 O O . LEU A 1 85 ? 8.578 -10.304 -15.534 1.00 34.97 85 LEU A O 1
ATOM 677 N N . LEU A 1 86 ? 10.422 -11.364 -16.216 1.00 36.53 86 LEU A N 1
ATOM 678 C CA . LEU A 1 86 ? 11.222 -10.187 -16.546 1.00 36.53 86 LEU A CA 1
ATOM 679 C C . LEU A 1 86 ? 11.026 -9.819 -18.028 1.00 36.53 86 LEU A C 1
ATOM 681 O O . LEU A 1 86 ? 11.967 -9.447 -18.730 1.00 36.53 86 LEU A O 1
ATOM 685 N N . SER A 1 87 ? 9.791 -9.937 -18.530 1.00 34.59 87 SER A N 1
ATOM 686 C CA . SER A 1 87 ? 9.431 -9.283 -19.779 1.00 34.59 87 SER A CA 1
ATOM 687 C C . SER A 1 87 ? 9.559 -7.775 -19.552 1.00 34.59 87 SER A C 1
ATOM 689 O O . SER A 1 87 ? 9.106 -7.237 -18.539 1.00 34.59 87 SER A O 1
ATOM 691 N N . LYS A 1 88 ? 10.159 -7.077 -20.517 1.00 39.16 88 LYS A N 1
ATOM 692 C CA . LYS A 1 88 ? 10.281 -5.609 -20.582 1.00 39.16 88 LYS A CA 1
ATOM 693 C C . LYS A 1 88 ? 8.939 -4.850 -20.505 1.00 39.16 88 LYS A C 1
ATOM 695 O O . LYS A 1 88 ? 8.940 -3.629 -20.596 1.00 39.16 88 LYS A O 1
ATOM 700 N N . ASN A 1 89 ? 7.822 -5.554 -20.313 1.00 37.06 89 ASN A N 1
ATOM 701 C CA . ASN A 1 89 ? 6.465 -5.043 -20.203 1.00 37.06 89 ASN A CA 1
ATOM 702 C C . ASN A 1 89 ? 5.779 -5.440 -18.887 1.00 37.06 89 ASN A C 1
ATOM 704 O O . ASN A 1 89 ? 4.549 -5.422 -18.824 1.00 37.06 89 ASN A O 1
ATOM 708 N N . TYR A 1 90 ? 6.521 -5.739 -17.812 1.00 37.75 90 TYR A N 1
ATOM 709 C CA . TYR A 1 90 ? 5.932 -5.625 -16.475 1.00 37.75 90 TYR A CA 1
ATOM 710 C C . TYR A 1 90 ? 5.692 -4.134 -16.207 1.00 37.75 90 TYR A C 1
ATOM 712 O O . TYR A 1 90 ? 6.518 -3.427 -15.626 1.00 37.75 90 TYR A O 1
ATOM 720 N N . LYS A 1 91 ? 4.568 -3.625 -16.731 1.00 41.28 91 LYS A N 1
ATOM 721 C CA . LYS A 1 91 ? 3.985 -2.345 -16.340 1.00 41.28 91 LYS A CA 1
ATOM 722 C C . LYS A 1 91 ? 3.977 -2.402 -14.820 1.00 41.28 91 LYS A C 1
ATOM 724 O O . LYS A 1 91 ? 3.309 -3.276 -14.267 1.00 41.28 91 LYS A O 1
ATOM 729 N N . ARG A 1 92 ? 4.778 -1.540 -14.170 1.00 41.0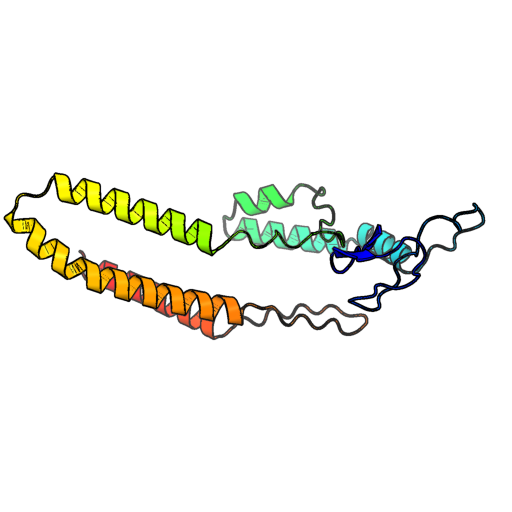3 92 ARG A N 1
ATOM 730 C CA . ARG A 1 92 ? 4.708 -1.303 -12.719 1.00 41.03 92 ARG A CA 1
ATOM 731 C C . ARG A 1 92 ? 3.234 -1.438 -12.346 1.00 41.03 92 ARG A C 1
ATOM 733 O O . ARG A 1 92 ? 2.461 -0.717 -12.989 1.00 41.03 92 ARG A O 1
ATOM 740 N N . PRO A 1 93 ? 2.835 -2.337 -11.423 1.00 39.91 93 PRO A N 1
ATOM 741 C CA . PRO A 1 93 ? 1.458 -2.356 -10.962 1.00 39.91 93 PRO A CA 1
ATOM 742 C C . PRO A 1 93 ? 1.146 -0.912 -10.598 1.00 39.91 93 PRO A C 1
ATOM 744 O O . PRO A 1 93 ? 1.852 -0.300 -9.792 1.00 39.91 93 PRO A O 1
ATOM 747 N N . SER A 1 94 ? 0.246 -0.319 -11.379 1.00 45.72 94 SER A N 1
ATOM 748 C CA . SER A 1 94 ? -0.048 1.103 -11.359 1.00 45.72 94 SER A CA 1
ATOM 749 C C . SER A 1 94 ? -0.467 1.404 -9.946 1.00 45.72 94 SER A C 1
ATOM 751 O O . SER A 1 94 ? -1.546 0.945 -9.593 1.00 45.72 94 SER A O 1
ATOM 753 N N . LYS A 1 95 ? 0.431 2.035 -9.165 1.00 50.53 95 LYS A N 1
ATOM 754 C CA . LYS A 1 95 ? 0.255 2.412 -7.757 1.00 50.53 95 LYS A CA 1
ATOM 755 C C . LYS A 1 95 ? -0.922 1.647 -7.163 1.00 50.53 95 LYS A C 1
ATOM 757 O O . LYS A 1 95 ? -2.022 2.190 -7.125 1.00 50.53 95 LYS A O 1
ATOM 762 N N . LEU A 1 96 ? -0.741 0.363 -6.829 1.00 47.69 96 LEU A N 1
ATOM 763 C CA . LEU A 1 96 ? -1.742 -0.284 -5.988 1.00 47.69 96 LEU A CA 1
ATOM 764 C C . LEU A 1 96 ? -1.806 0.638 -4.777 1.00 47.69 96 LEU A C 1
ATOM 766 O O . LEU A 1 96 ? -0.779 0.788 -4.113 1.00 47.69 96 LEU A O 1
ATOM 770 N N . ASN A 1 97 ? -2.894 1.407 -4.664 1.00 57.97 97 ASN A N 1
ATOM 771 C CA . ASN A 1 97 ? -2.929 2.595 -3.827 1.00 57.97 97 ASN A CA 1
ATOM 772 C C . ASN A 1 97 ? -2.660 2.100 -2.414 1.00 57.97 97 ASN A C 1
ATOM 774 O O . ASN A 1 97 ? -3.537 1.514 -1.780 1.00 57.97 97 ASN A O 1
ATOM 778 N N . LEU A 1 98 ? -1.420 2.267 -1.956 1.00 67.00 98 LEU A N 1
ATOM 779 C CA . LEU A 1 98 ? -1.020 1.934 -0.599 1.00 67.00 98 LEU A CA 1
ATOM 780 C C . LEU A 1 98 ? -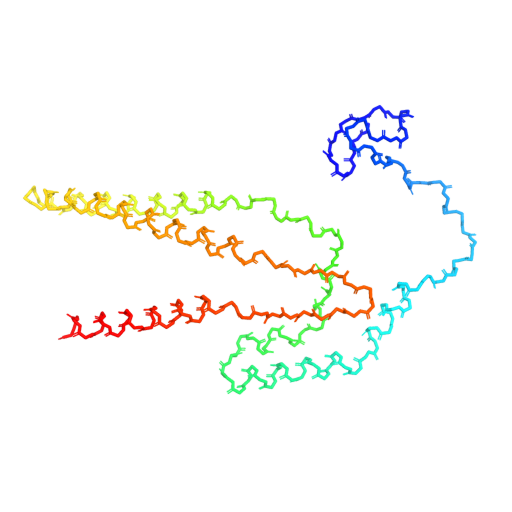1.991 2.640 0.355 1.00 67.00 98 LEU A C 1
ATOM 782 O O . LEU A 1 98 ? -2.471 2.033 1.303 1.00 67.00 98 LEU A O 1
ATOM 786 N N . ASP A 1 99 ? -2.398 3.849 -0.034 1.00 75.56 99 ASP A N 1
ATOM 787 C CA . ASP A 1 99 ? -3.458 4.653 0.557 1.00 75.56 99 ASP A CA 1
ATOM 788 C C . ASP A 1 99 ? -4.794 3.907 0.678 1.00 75.56 99 ASP A C 1
ATOM 790 O O . ASP A 1 99 ? -5.408 3.959 1.733 1.00 75.56 99 ASP A O 1
ATOM 794 N N . LEU A 1 100 ? -5.236 3.157 -0.340 1.00 76.31 100 LEU A N 1
ATOM 795 C CA . LEU A 1 100 ? -6.502 2.413 -0.300 1.00 76.31 100 LEU A CA 1
ATOM 796 C C . LEU A 1 100 ? -6.426 1.212 0.645 1.00 76.31 100 LEU A C 1
ATOM 798 O O . LEU A 1 100 ? -7.356 0.966 1.404 1.00 76.31 100 LEU A O 1
ATOM 802 N N . THR A 1 101 ? -5.315 0.473 0.626 1.00 78.38 101 THR A N 1
ATOM 803 C CA . THR A 1 101 ? -5.151 -0.683 1.526 1.00 78.38 101 THR A CA 1
ATOM 804 C C . THR A 1 101 ? -5.076 -0.211 2.977 1.00 78.38 101 THR A C 1
ATOM 806 O O . THR A 1 101 ? -5.722 -0.780 3.853 1.00 78.38 101 THR A O 1
ATOM 809 N N . LEU A 1 102 ? -4.346 0.880 3.223 1.00 78.00 102 LEU A N 1
ATOM 810 C CA . LEU A 1 102 ? -4.253 1.500 4.540 1.00 78.00 102 LEU A CA 1
ATOM 811 C C . LEU A 1 102 ? -5.604 2.066 4.998 1.00 78.00 102 LEU A C 1
ATOM 813 O O . LEU A 1 102 ? -5.983 1.894 6.153 1.00 78.00 102 LEU A O 1
ATOM 817 N N . TYR A 1 103 ? -6.347 2.689 4.082 1.00 79.62 103 TYR A N 1
ATOM 818 C CA . TYR A 1 103 ? -7.686 3.211 4.336 1.00 79.62 103 TYR A CA 1
ATOM 819 C C . TYR A 1 103 ? -8.660 2.099 4.728 1.00 79.62 103 TYR A C 1
ATOM 821 O O . TYR A 1 103 ? -9.395 2.252 5.697 1.00 79.62 103 TYR A O 1
ATOM 829 N N . LEU A 1 104 ? -8.626 0.955 4.041 1.00 79.19 104 LEU A N 1
ATOM 830 C CA . LEU A 1 104 ? -9.472 -0.197 4.363 1.00 79.19 104 LEU A CA 1
ATOM 831 C C . LEU A 1 104 ? -9.137 -0.804 5.731 1.00 79.19 104 LEU A C 1
ATOM 833 O O . LEU A 1 104 ? -10.048 -1.161 6.477 1.00 79.19 104 LEU A O 1
ATOM 837 N N . VAL A 1 105 ? -7.852 -0.872 6.094 1.00 83.44 105 VAL A N 1
ATOM 838 C CA . VAL A 1 105 ? -7.429 -1.308 7.437 1.00 83.44 105 VAL A CA 1
ATOM 839 C C . VAL A 1 105 ? -7.926 -0.331 8.505 1.00 83.44 105 VAL A C 1
ATOM 841 O O . VAL A 1 105 ? -8.448 -0.755 9.535 1.00 83.44 105 VAL A O 1
ATOM 844 N N . PHE A 1 106 ? -7.822 0.973 8.246 1.00 83.50 106 PHE A N 1
ATOM 845 C CA . PHE A 1 106 ? -8.298 2.005 9.165 1.00 83.50 106 PHE A CA 1
ATOM 846 C C . PHE A 1 106 ? -9.825 1.972 9.327 1.00 83.50 106 PHE A C 1
ATOM 848 O O . PHE A 1 106 ? -10.335 2.048 10.444 1.00 83.50 106 PHE A O 1
ATOM 855 N N . LEU A 1 107 ? -10.555 1.779 8.226 1.00 82.50 107 LEU A N 1
ATOM 856 C CA . LEU A 1 107 ? -12.008 1.636 8.217 1.00 82.50 107 LEU A CA 1
ATOM 857 C C . LEU A 1 107 ? -12.449 0.404 9.020 1.00 82.50 107 LEU A C 1
ATOM 859 O O . LEU A 1 107 ? -13.349 0.505 9.851 1.00 82.50 107 LEU A O 1
ATOM 863 N N . GLY A 1 108 ? -11.780 -0.738 8.826 1.00 84.25 108 GLY A N 1
ATOM 864 C CA . GLY A 1 108 ? -12.032 -1.950 9.608 1.00 84.25 108 GLY A CA 1
ATOM 865 C C . GLY A 1 108 ? -11.798 -1.734 11.104 1.00 84.25 108 GLY A C 1
ATOM 866 O O . GLY A 1 108 ? -12.588 -2.199 11.926 1.00 84.25 108 GLY A O 1
ATOM 867 N N . PHE A 1 109 ? -10.774 -0.957 11.465 1.00 85.06 109 PHE A N 1
ATOM 868 C CA . PHE A 1 109 ? -10.505 -0.620 12.860 1.00 85.06 109 PHE A CA 1
ATOM 869 C C . PHE A 1 109 ? -11.614 0.253 13.467 1.00 85.06 109 PHE A C 1
ATOM 871 O O . PHE A 1 109 ? -12.112 -0.068 14.547 1.00 85.06 109 PHE A O 1
ATOM 878 N N . ILE A 1 110 ? -12.072 1.293 12.759 1.00 84.75 110 ILE A N 1
ATOM 879 C CA . ILE A 1 110 ? -13.187 2.149 13.208 1.00 84.75 110 ILE A CA 1
ATOM 880 C C . ILE A 1 110 ? -14.484 1.346 13.366 1.00 84.75 1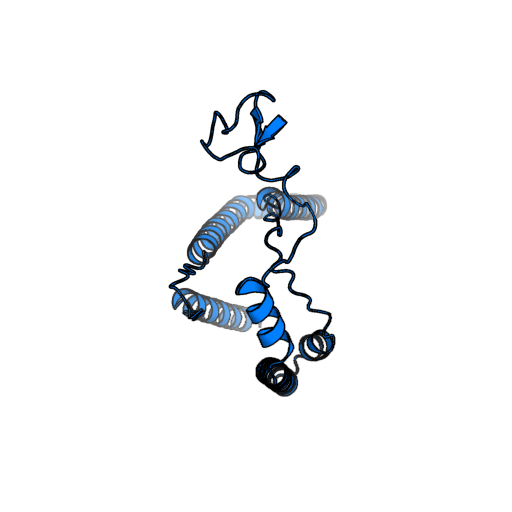10 ILE A C 1
ATOM 882 O O . ILE A 1 110 ? -15.190 1.509 14.362 1.00 84.75 110 ILE A O 1
ATOM 886 N N . LEU A 1 111 ? -14.791 0.453 12.424 1.00 79.12 111 LEU A N 1
ATOM 887 C CA . LEU A 1 111 ? -15.976 -0.406 12.511 1.00 79.12 111 LEU A CA 1
ATOM 888 C C . LEU A 1 111 ? -15.895 -1.364 13.708 1.00 79.12 111 LEU A C 1
ATOM 890 O O . LEU A 1 111 ? -16.882 -1.554 14.413 1.00 79.12 111 LEU A O 1
ATOM 894 N N . SER A 1 112 ? -14.710 -1.907 13.999 1.00 83.19 112 SER A N 1
ATOM 895 C CA . SER A 1 112 ? -14.522 -2.746 15.188 1.00 83.19 112 SER A CA 1
ATOM 896 C C . SER A 1 112 ? -14.672 -1.948 16.491 1.00 83.19 112 SER A C 1
ATOM 898 O O . SER A 1 112 ? -15.353 -2.392 17.412 1.00 83.19 112 SER A O 1
ATOM 900 N N . ALA A 1 113 ? -14.114 -0.733 16.547 1.00 80.81 113 ALA A N 1
ATOM 901 C CA . ALA A 1 113 ? -14.195 0.137 17.715 1.00 80.81 113 ALA A CA 1
ATOM 902 C C . ALA A 1 113 ? -15.632 0.605 17.984 1.00 80.81 113 ALA A C 1
ATOM 904 O O . ALA A 1 113 ? -16.079 0.598 19.127 1.00 80.81 113 ALA A O 1
ATOM 905 N N . THR A 1 114 ? -16.381 0.961 16.938 1.00 79.62 114 THR A N 1
ATOM 906 C CA . THR A 1 114 ? -17.791 1.365 17.069 1.00 79.62 114 THR A CA 1
ATOM 907 C C . THR A 1 114 ? -18.675 0.222 17.564 1.00 79.62 114 THR A C 1
ATOM 909 O O . THR A 1 114 ? -19.506 0.455 18.438 1.00 79.62 114 THR A O 1
ATOM 912 N N . GLY A 1 115 ? -18.445 -1.017 17.111 1.00 80.50 115 GLY A N 1
ATOM 913 C CA . GLY A 1 115 ? -19.138 -2.196 17.642 1.00 80.50 115 GLY A CA 1
ATOM 914 C C . GLY A 1 115 ? -18.923 -2.387 19.148 1.00 80.50 115 GLY A C 1
ATOM 915 O O . GLY A 1 115 ? -19.885 -2.583 19.889 1.00 80.50 115 GLY A O 1
ATOM 916 N N . VAL A 1 116 ? -17.683 -2.231 19.622 1.00 80.88 116 VAL A N 1
ATOM 917 C CA . VAL A 1 116 ? -17.348 -2.337 21.055 1.00 80.88 116 VAL A CA 1
ATOM 918 C C . VAL A 1 116 ? -17.990 -1.213 21.877 1.00 80.88 116 VAL A C 1
ATOM 920 O O . VAL A 1 116 ? -18.490 -1.466 22.970 1.00 80.88 116 VAL A O 1
ATOM 923 N N . ILE A 1 117 ? -18.052 0.012 21.342 1.00 80.12 117 ILE A N 1
ATOM 924 C CA . ILE A 1 117 ? -18.670 1.160 22.028 1.00 80.12 117 ILE A CA 1
ATOM 925 C C . ILE A 1 117 ? -20.164 0.924 22.290 1.00 80.12 117 ILE A C 1
ATOM 927 O O . ILE A 1 117 ? -20.655 1.308 23.346 1.00 80.12 117 ILE A O 1
ATOM 931 N N . THR A 1 118 ? -20.879 0.242 21.389 1.00 79.00 118 THR A N 1
ATOM 932 C CA . THR A 1 118 ? -22.320 -0.027 21.578 1.00 79.00 118 THR A CA 1
ATOM 933 C C . THR A 1 118 ? -22.643 -1.025 22.694 1.00 79.00 118 THR A C 1
ATOM 935 O O . THR A 1 118 ? -23.786 -1.078 23.138 1.00 79.00 118 THR A O 1
ATOM 938 N N . GLN A 1 119 ? -21.661 -1.799 23.166 1.00 85.19 119 GLN A N 1
ATOM 939 C CA . GLN A 1 119 ? -21.836 -2.776 24.249 1.00 85.19 119 GLN A CA 1
ATOM 940 C C . GLN A 1 119 ? -21.341 -2.272 25.612 1.00 85.19 119 GLN A C 1
ATOM 942 O O . GLN A 1 119 ? -21.482 -2.974 26.613 1.00 85.19 119 GLN A O 1
ATOM 947 N N . LEU A 1 120 ? -20.742 -1.081 25.670 1.00 85.50 120 LEU A N 1
ATOM 948 C CA . LEU A 1 120 ? -20.168 -0.542 26.898 1.00 85.50 120 LEU A CA 1
ATOM 949 C C . LEU A 1 120 ? -21.198 0.290 27.669 1.00 85.50 120 LEU A C 1
ATOM 951 O O . LEU A 1 120 ? -21.822 1.198 27.131 1.00 85.50 120 LEU A O 1
ATOM 955 N N . GLU A 1 121 ? -21.331 -0.002 28.962 1.00 88.19 121 GLU A N 1
ATOM 956 C CA . GLU A 1 121 ? -22.069 0.831 29.914 1.00 88.19 121 GLU A CA 1
ATOM 957 C C . GLU A 1 121 ? -21.458 2.243 29.977 1.00 88.19 121 GLU A C 1
ATOM 959 O O . GLU A 1 121 ? -20.242 2.408 29.830 1.00 88.19 121 GLU A O 1
ATOM 964 N N . ASN A 1 122 ? -22.296 3.256 30.232 1.00 85.56 122 ASN A N 1
ATOM 965 C CA . ASN A 1 122 ? -21.945 4.681 30.127 1.00 85.56 122 ASN A CA 1
ATOM 966 C C . ASN A 1 122 ? -20.638 5.080 30.840 1.00 85.56 122 ASN A C 1
ATOM 968 O O . ASN A 1 122 ? -19.915 5.946 30.352 1.00 85.56 122 ASN A O 1
ATOM 972 N N . GLU A 1 123 ? -20.291 4.438 31.957 1.00 87.06 123 GLU A N 1
ATOM 973 C CA . GLU A 1 123 ? -19.084 4.765 32.729 1.00 87.06 123 GLU A CA 1
ATOM 974 C C . GLU A 1 123 ? -17.776 4.365 32.023 1.00 87.06 123 GLU A C 1
ATOM 976 O O . GLU A 1 123 ? -16.736 4.995 32.222 1.00 87.06 123 GLU A O 1
ATOM 981 N N . LYS A 1 124 ? -17.808 3.364 31.134 1.00 85.31 124 LYS A N 1
ATOM 982 C CA . LYS A 1 124 ? -16.610 2.860 30.435 1.00 85.31 124 LYS A CA 1
ATOM 983 C C . LYS A 1 124 ? -16.296 3.630 29.148 1.00 85.31 124 LYS A C 1
ATOM 985 O O . LYS A 1 124 ? -15.180 3.539 28.632 1.00 85.31 124 LYS A O 1
ATOM 990 N N . ILE A 1 125 ? -17.244 4.430 28.652 1.00 86.12 125 ILE A N 1
ATOM 991 C CA . ILE A 1 125 ? -17.077 5.252 27.443 1.00 86.12 125 ILE A CA 1
ATOM 992 C C . ILE A 1 125 ? -15.989 6.313 27.657 1.00 86.12 125 ILE A C 1
ATOM 994 O O . ILE A 1 125 ? -15.155 6.536 26.776 1.00 86.12 125 ILE A O 1
ATOM 998 N N . LEU A 1 126 ? -15.946 6.925 28.845 1.00 83.56 126 LEU A N 1
ATOM 999 C CA . LEU A 1 126 ? -14.976 7.975 29.166 1.00 83.56 126 LEU A CA 1
ATOM 1000 C C . LEU A 1 126 ? -13.532 7.451 29.139 1.00 83.56 126 LEU A C 1
ATOM 1002 O O . LEU A 1 126 ? -12.631 8.134 28.654 1.00 83.56 126 LEU A O 1
ATOM 1006 N N . PHE A 1 127 ? -13.322 6.214 29.598 1.00 82.12 127 PHE A N 1
ATOM 1007 C CA . PHE A 1 127 ? -12.017 5.560 29.553 1.00 82.12 127 PHE A CA 1
ATOM 1008 C C . PHE A 1 127 ? -11.565 5.348 28.105 1.00 82.12 127 PHE A C 1
ATOM 1010 O O . PHE A 1 127 ? -10.451 5.718 27.754 1.00 82.12 127 PHE A O 1
ATOM 1017 N N . PHE A 1 128 ? -12.446 4.857 27.228 1.00 82.06 128 PHE A N 1
ATOM 1018 C CA . PHE A 1 128 ? -12.127 4.656 25.810 1.00 82.06 128 PHE A CA 1
ATOM 1019 C C . PHE A 1 128 ? -11.780 5.954 25.075 1.00 82.06 128 PHE A C 1
ATOM 1021 O O . PHE A 1 128 ? -10.842 5.967 24.273 1.00 82.06 128 PHE A O 1
ATOM 1028 N N . LEU A 1 129 ? -12.476 7.054 25.376 1.00 85.19 129 LEU A N 1
ATOM 1029 C CA . LEU A 1 129 ? -12.194 8.363 24.778 1.00 85.19 129 LEU A CA 1
ATOM 1030 C C . LEU A 1 129 ? -10.761 8.849 25.060 1.00 85.19 129 LEU A C 1
ATOM 1032 O O . LEU A 1 129 ? -10.185 9.540 24.219 1.00 85.19 129 LEU A O 1
ATOM 1036 N N . LEU A 1 130 ? -10.150 8.439 26.177 1.00 87.75 130 LEU A N 1
ATOM 1037 C CA . LEU A 1 130 ? -8.757 8.769 26.502 1.00 87.75 130 LEU A CA 1
ATOM 1038 C C . LEU A 1 130 ? -7.736 7.979 25.665 1.00 87.75 130 LEU A C 1
ATOM 1040 O O . LEU A 1 130 ? -6.647 8.487 25.393 1.00 87.75 130 LEU A O 1
ATOM 1044 N N . PHE A 1 131 ? -8.072 6.770 25.203 1.00 83.44 131 PHE A N 1
ATOM 1045 C CA . PHE A 1 131 ? -7.153 5.936 24.413 1.00 83.44 131 PHE A CA 1
ATOM 1046 C C . PHE A 1 131 ? -7.172 6.245 22.917 1.00 83.44 131 PHE A C 1
ATOM 1048 O O . PHE A 1 131 ? -6.171 6.003 22.241 1.00 83.44 131 PHE A O 1
ATOM 1055 N N . ILE A 1 132 ? -8.261 6.811 22.389 1.00 85.31 132 ILE A N 1
ATOM 1056 C CA . ILE A 1 132 ? -8.368 7.200 20.973 1.00 85.31 132 ILE A CA 1
ATOM 1057 C C . ILE A 1 132 ? -7.200 8.099 20.519 1.00 85.31 132 ILE A C 1
ATOM 1059 O O . ILE A 1 132 ? -6.538 7.742 19.539 1.00 85.31 132 ILE A O 1
ATOM 1063 N N . PRO A 1 133 ? -6.876 9.222 21.193 1.00 86.94 133 PRO A N 1
ATOM 1064 C CA . PRO A 1 133 ? -5.770 10.077 20.763 1.00 86.94 133 PRO A CA 1
ATOM 1065 C C . PRO A 1 133 ? -4.413 9.367 20.848 1.00 86.94 133 PRO A C 1
ATOM 1067 O O . PRO A 1 133 ? -3.582 9.531 19.951 1.00 86.94 133 PRO A O 1
ATOM 1070 N N . LEU A 1 134 ? -4.200 8.526 21.868 1.00 86.81 134 LEU A N 1
ATOM 1071 C CA . LEU A 1 134 ? -2.977 7.733 22.004 1.00 86.81 134 LEU A CA 1
ATOM 1072 C C . LEU A 1 134 ? -2.834 6.730 20.850 1.00 86.81 134 LEU A C 1
ATOM 1074 O O . LEU A 1 134 ? -1.760 6.599 20.261 1.00 86.81 134 LEU A O 1
ATOM 1078 N N . PHE A 1 135 ? -3.926 6.065 20.476 1.00 84.56 135 PHE A N 1
ATOM 1079 C CA . PHE A 1 135 ? -3.941 5.104 19.379 1.00 84.56 135 PHE A CA 1
ATOM 1080 C C . PHE A 1 135 ? -3.689 5.770 18.019 1.00 84.56 135 PHE A C 1
ATOM 1082 O O . PHE A 1 135 ? -2.897 5.264 17.216 1.00 84.56 135 PHE A O 1
ATOM 1089 N N . ILE A 1 136 ? -4.310 6.929 17.771 1.00 86.06 136 ILE A N 1
ATOM 1090 C CA . ILE A 1 136 ? -4.069 7.734 16.563 1.00 86.06 136 ILE A CA 1
ATOM 1091 C C . ILE A 1 136 ? -2.594 8.147 16.496 1.00 86.06 136 ILE A C 1
ATOM 1093 O O . ILE A 1 136 ? -1.957 7.990 15.451 1.00 86.06 136 ILE A O 1
ATOM 1097 N N . TYR A 1 137 ? -2.029 8.612 17.613 1.00 91.44 137 TYR A N 1
ATOM 109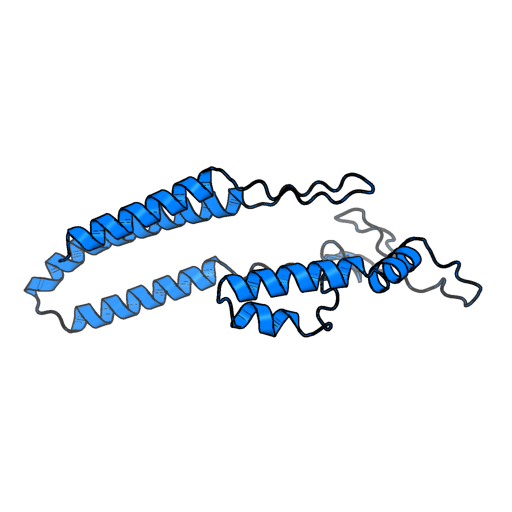8 C CA . TYR A 1 137 ? -0.623 8.997 17.699 1.00 91.44 137 TYR A CA 1
ATOM 1099 C C . TYR A 1 137 ? 0.321 7.828 17.379 1.00 91.44 137 TYR A C 1
ATOM 1101 O O . TYR A 1 137 ? 1.206 7.965 16.528 1.00 91.44 137 TYR A O 1
ATOM 1109 N N . ILE A 1 138 ? 0.110 6.661 18.000 1.00 85.75 138 ILE A N 1
ATOM 1110 C CA . ILE A 1 138 ? 0.919 5.454 17.764 1.00 85.75 138 ILE A CA 1
ATOM 1111 C C . ILE A 1 138 ? 0.803 5.004 16.304 1.00 85.75 138 ILE A C 1
ATOM 1113 O O . ILE A 1 138 ? 1.817 4.726 15.660 1.00 85.75 138 ILE A O 1
ATOM 1117 N N . SER A 1 139 ? -0.411 4.992 15.752 1.00 84.31 139 SER A N 1
ATOM 1118 C CA . SER A 1 139 ? -0.656 4.614 14.356 1.00 84.31 139 SER A CA 1
ATOM 1119 C C . SER A 1 139 ? 0.091 5.532 13.387 1.00 84.31 139 SER A C 1
ATOM 1121 O O . SER A 1 139 ? 0.775 5.057 12.476 1.00 84.31 139 SER A O 1
ATOM 1123 N N . PHE A 1 140 ? 0.042 6.847 13.616 1.00 86.06 140 PHE A N 1
ATOM 1124 C CA . PHE A 1 140 ? 0.754 7.826 12.794 1.00 86.06 140 PHE A CA 1
ATOM 1125 C C . PHE A 1 140 ? 2.280 7.694 12.920 1.00 86.06 140 PHE A C 1
ATOM 1127 O O . PHE A 1 140 ? 3.007 7.768 11.923 1.00 86.06 140 PHE A O 1
ATOM 1134 N N . TYR A 1 141 ? 2.780 7.445 14.133 1.00 90.25 141 TYR A N 1
ATOM 1135 C CA . TYR A 1 141 ? 4.199 7.197 14.386 1.00 90.25 141 TYR A CA 1
ATOM 1136 C C . TYR A 1 141 ? 4.705 5.959 13.629 1.00 90.25 141 TYR A C 1
ATOM 1138 O O . TYR A 1 141 ? 5.725 6.027 12.929 1.00 90.25 141 TYR A O 1
ATOM 1146 N N . LEU A 1 142 ? 3.973 4.844 13.717 1.00 85.00 142 LEU A N 1
ATOM 1147 C CA . LEU A 1 142 ? 4.300 3.605 13.011 1.00 85.00 142 LEU A CA 1
ATOM 1148 C C . LEU A 1 142 ? 4.256 3.804 11.497 1.00 85.00 142 LEU A C 1
ATOM 1150 O O . LEU A 1 142 ? 5.199 3.412 10.806 1.00 85.00 142 LEU A O 1
ATOM 1154 N N . PHE A 1 143 ? 3.231 4.488 10.989 1.00 83.69 143 PHE A N 1
ATOM 1155 C CA . PHE A 1 143 ? 3.115 4.807 9.570 1.00 83.69 143 PHE A CA 1
ATOM 1156 C C . PHE A 1 143 ? 4.335 5.585 9.060 1.00 83.69 143 PHE A C 1
ATOM 1158 O O . PHE A 1 143 ? 4.983 5.179 8.093 1.00 83.69 143 PHE A O 1
ATOM 1165 N N . LYS A 1 144 ? 4.735 6.652 9.764 1.00 83.81 144 LYS A N 1
ATOM 1166 C CA . LYS A 1 144 ? 5.911 7.460 9.401 1.00 83.81 144 LYS A CA 1
ATOM 1167 C C . LYS A 1 144 ? 7.201 6.630 9.385 1.00 83.81 144 LYS A C 1
ATOM 1169 O O . LYS A 1 144 ? 8.078 6.864 8.549 1.00 83.81 144 LYS A O 1
ATOM 1174 N N . LYS A 1 145 ? 7.321 5.648 10.286 1.00 85.69 145 LYS A N 1
ATOM 1175 C CA . LYS A 1 145 ? 8.465 4.725 10.342 1.00 85.69 145 LYS A CA 1
ATOM 1176 C C . LYS A 1 145 ? 8.461 3.741 9.167 1.00 85.69 145 LYS A C 1
ATOM 1178 O O . LYS A 1 145 ? 9.505 3.568 8.539 1.00 85.69 145 LYS A O 1
ATOM 1183 N N . VAL A 1 146 ? 7.307 3.164 8.823 1.00 82.81 146 VAL A N 1
ATOM 1184 C CA . VAL A 1 146 ? 7.154 2.255 7.670 1.00 82.81 146 VAL A CA 1
ATOM 1185 C C . VAL A 1 146 ? 7.467 2.974 6.358 1.00 82.81 146 VAL A C 1
ATOM 1187 O O . VAL A 1 146 ? 8.251 2.464 5.559 1.00 82.81 146 VAL A O 1
ATOM 1190 N N . VAL A 1 147 ? 6.948 4.190 6.165 1.00 82.94 147 VAL A N 1
ATOM 1191 C CA . VAL A 1 147 ? 7.235 4.995 4.966 1.00 82.94 147 VAL A CA 1
ATOM 1192 C C . VAL A 1 147 ? 8.739 5.253 4.830 1.00 82.94 147 VAL A C 1
ATOM 1194 O O . VAL A 1 147 ? 9.305 5.017 3.762 1.00 82.94 147 VAL A O 1
ATOM 1197 N N . ARG A 1 148 ? 9.429 5.636 5.915 1.00 77.81 148 ARG A N 1
ATOM 1198 C CA . ARG A 1 148 ? 10.894 5.818 5.895 1.00 77.81 148 ARG A CA 1
ATOM 1199 C C . ARG A 1 148 ? 11.655 4.544 5.528 1.00 77.81 148 ARG A C 1
ATOM 1201 O O . ARG A 1 148 ? 12.625 4.625 4.783 1.00 77.81 148 ARG A O 1
ATOM 1208 N N . LEU A 1 149 ? 11.232 3.389 6.038 1.00 76.12 149 LEU A N 1
ATOM 1209 C CA . LEU A 1 149 ? 11.872 2.108 5.725 1.00 76.12 149 LEU A CA 1
ATOM 1210 C C . LEU A 1 149 ? 11.647 1.707 4.265 1.00 76.12 149 LEU A C 1
ATOM 1212 O O . LEU A 1 149 ? 12.580 1.246 3.613 1.00 76.12 149 LEU A O 1
ATOM 1216 N N . SER A 1 150 ? 10.447 1.950 3.733 1.00 73.19 150 SER A N 1
ATOM 1217 C CA . SER A 1 150 ? 10.146 1.689 2.323 1.00 73.19 150 SER A CA 1
ATOM 1218 C C . SER A 1 150 ? 10.979 2.562 1.375 1.00 73.19 150 SER A C 1
ATOM 1220 O O . SER A 1 150 ? 11.485 2.057 0.378 1.00 73.19 150 SER A O 1
ATOM 1222 N N . ALA A 1 151 ? 11.231 3.828 1.733 1.00 71.19 151 ALA A N 1
ATOM 1223 C CA . ALA A 1 151 ? 12.088 4.729 0.961 1.00 71.19 151 ALA A CA 1
ATOM 1224 C C . ALA A 1 151 ? 13.569 4.299 0.951 1.00 71.19 151 ALA A C 1
ATOM 1226 O O . ALA A 1 151 ? 14.282 4.555 -0.012 1.00 71.19 151 ALA A O 1
ATOM 1227 N N . GLN A 1 152 ? 14.045 3.619 2.000 1.00 64.88 152 GLN A N 1
ATOM 1228 C CA . GLN A 1 152 ? 15.417 3.091 2.057 1.00 64.88 152 GLN A CA 1
ATOM 1229 C C . GLN A 1 152 ? 15.598 1.772 1.293 1.00 64.88 152 GLN A C 1
ATOM 1231 O O . GLN A 1 152 ? 16.731 1.339 1.091 1.00 64.88 152 GLN A O 1
ATOM 1236 N N . LEU A 1 153 ? 14.501 1.127 0.890 1.00 54.88 153 LEU A N 1
ATOM 1237 C CA . LEU A 1 153 ? 14.507 -0.129 0.140 1.00 54.88 153 LEU A CA 1
ATOM 1238 C C . LEU A 1 153 ? 14.447 0.079 -1.379 1.00 54.88 153 LEU A C 1
ATOM 1240 O O . LEU A 1 153 ? 14.375 -0.907 -2.111 1.00 54.88 153 LEU A O 1
ATOM 1244 N N . GLU A 1 154 ? 14.523 1.317 -1.881 1.00 48.91 154 GLU A N 1
ATOM 1245 C CA . GLU A 1 154 ? 14.786 1.537 -3.304 1.00 48.91 154 GLU A CA 1
ATOM 1246 C C . GLU A 1 154 ? 16.183 1.002 -3.647 1.00 48.91 154 GLU A C 1
ATOM 1248 O O . GLU A 1 154 ? 17.228 1.570 -3.332 1.00 48.91 154 GLU A O 1
ATOM 1253 N N . ILE A 1 155 ? 16.166 -0.183 -4.254 1.00 49.12 155 ILE A N 1
ATOM 1254 C CA . ILE A 1 155 ? 17.323 -0.947 -4.691 1.00 49.12 155 ILE A CA 1
ATOM 1255 C C . ILE A 1 155 ? 18.101 -0.094 -5.697 1.00 49.12 155 ILE A C 1
ATOM 1257 O O . ILE A 1 155 ? 17.712 0.031 -6.859 1.00 49.12 155 ILE A O 1
ATOM 1261 N N . ASN A 1 156 ? 19.235 0.454 -5.257 1.00 44.75 156 ASN A N 1
ATOM 1262 C CA . ASN A 1 156 ? 20.269 1.029 -6.117 1.00 44.75 156 ASN A CA 1
ATOM 1263 C C . ASN A 1 156 ? 20.945 -0.085 -6.937 1.00 44.75 156 ASN A C 1
ATOM 1265 O O . ASN A 1 156 ? 22.095 -0.456 -6.704 1.00 44.75 156 ASN A O 1
ATOM 1269 N N . GLY A 1 157 ? 20.217 -0.645 -7.900 1.00 46.09 157 GLY A N 1
ATOM 1270 C CA . GLY A 1 157 ? 20.763 -1.524 -8.924 1.00 46.09 157 GLY A CA 1
ATOM 1271 C C . GLY A 1 157 ? 21.353 -0.683 -10.048 1.00 46.09 157 GLY A C 1
ATOM 1272 O O . GLY A 1 157 ? 20.640 -0.304 -10.973 1.00 46.09 157 GLY A O 1
ATOM 1273 N N . THR A 1 158 ? 22.649 -0.378 -9.987 1.00 43.03 158 THR A N 1
ATOM 1274 C CA . THR A 1 158 ? 23.355 0.183 -11.148 1.00 43.03 158 THR A CA 1
ATOM 1275 C C . THR A 1 158 ? 23.864 -0.963 -12.018 1.00 43.03 158 THR A C 1
ATOM 1277 O O . THR A 1 158 ? 24.677 -1.778 -11.592 1.00 43.03 158 THR A O 1
ATOM 1280 N N . ILE A 1 159 ? 23.360 -1.048 -13.250 1.00 37.94 159 ILE A N 1
ATOM 1281 C CA . ILE A 1 159 ? 23.839 -2.013 -14.244 1.00 37.94 159 ILE A CA 1
ATOM 1282 C C . ILE A 1 159 ? 25.116 -1.429 -14.852 1.00 37.94 159 ILE A C 1
ATOM 1284 O O . ILE A 1 159 ? 25.050 -0.549 -15.710 1.00 37.94 159 ILE A O 1
ATOM 1288 N N . LYS A 1 160 ? 26.283 -1.899 -14.400 1.00 44.22 160 LYS A N 1
ATOM 1289 C CA . LYS A 1 160 ? 27.545 -1.701 -15.126 1.00 44.22 160 LYS A CA 1
ATOM 1290 C C . LYS A 1 160 ? 27.735 -2.855 -16.112 1.00 44.22 160 LYS A C 1
ATOM 1292 O O . LYS A 1 160 ? 27.401 -4.001 -15.818 1.00 44.22 160 LYS A O 1
ATOM 1297 N N . SER A 1 161 ? 28.186 -2.515 -17.315 1.00 50.81 161 SER A N 1
ATOM 1298 C CA . SER A 1 161 ? 28.277 -3.400 -18.475 1.00 50.81 161 SER A CA 1
ATOM 1299 C C . SER A 1 161 ? 28.922 -4.756 -18.146 1.00 50.81 161 SER A C 1
ATOM 1301 O O . SER A 1 161 ? 29.999 -4.838 -17.565 1.00 50.81 161 SER A O 1
ATOM 1303 N N . ASN A 1 162 ? 28.233 -5.821 -18.563 1.00 45.88 162 ASN A N 1
ATOM 1304 C CA . ASN A 1 162 ? 28.664 -7.224 -18.617 1.00 45.88 162 ASN A CA 1
ATOM 1305 C C . ASN A 1 162 ? 28.858 -8.012 -17.308 1.00 45.88 162 ASN A C 1
ATOM 1307 O O . ASN A 1 162 ? 29.240 -9.180 -17.381 1.00 45.88 162 ASN A O 1
ATOM 1311 N N . LYS A 1 163 ? 28.494 -7.480 -16.134 1.00 46.19 163 LYS A N 1
ATOM 1312 C CA . LYS A 1 163 ? 28.385 -8.298 -14.910 1.00 46.19 163 LYS A CA 1
ATOM 1313 C C . LYS A 1 163 ? 27.282 -7.763 -13.997 1.00 46.19 163 LYS A C 1
ATOM 1315 O O . LYS A 1 163 ? 27.400 -6.675 -13.444 1.00 46.19 163 LYS A O 1
ATOM 1320 N N . VAL A 1 164 ? 26.196 -8.522 -13.839 1.00 41.84 164 VAL A N 1
ATOM 1321 C CA . VAL A 1 164 ? 25.133 -8.194 -12.878 1.00 41.84 164 VAL A CA 1
ATOM 1322 C C . VAL A 1 164 ? 25.523 -8.786 -11.526 1.00 41.84 164 VAL A C 1
ATOM 1324 O O . VAL A 1 164 ? 25.196 -9.928 -11.219 1.00 41.84 164 VAL A O 1
ATOM 1327 N N . GLU A 1 165 ? 26.258 -8.024 -10.720 1.00 39.94 165 GLU A N 1
ATOM 1328 C CA . GLU A 1 165 ? 26.406 -8.322 -9.294 1.00 39.94 165 GLU A CA 1
ATOM 1329 C C . GLU A 1 165 ? 25.237 -7.689 -8.536 1.00 39.94 165 GLU A C 1
ATOM 1331 O O . GLU A 1 165 ? 25.214 -6.485 -8.282 1.00 39.94 165 GLU A O 1
ATOM 1336 N N . ILE A 1 166 ? 24.245 -8.504 -8.170 1.00 41.56 166 ILE A N 1
ATOM 1337 C CA . ILE A 1 166 ? 23.214 -8.093 -7.213 1.00 41.56 166 ILE A CA 1
ATOM 1338 C C . ILE A 1 166 ? 23.837 -8.197 -5.819 1.00 41.56 166 ILE A C 1
ATOM 1340 O O . ILE A 1 166 ? 23.728 -9.220 -5.147 1.00 41.56 166 ILE A O 1
ATOM 1344 N N . GLN A 1 167 ? 24.525 -7.144 -5.380 1.00 45.53 167 GLN A N 1
ATOM 1345 C CA . GLN A 1 167 ? 24.887 -7.021 -3.971 1.00 45.53 167 GLN A CA 1
ATOM 1346 C C . GLN A 1 167 ? 23.636 -6.616 -3.192 1.00 45.53 167 GLN A C 1
ATOM 1348 O O . GLN A 1 167 ? 23.305 -5.435 -3.087 1.00 45.53 167 GLN A O 1
ATOM 1353 N N . ILE A 1 168 ? 22.938 -7.600 -2.625 1.00 44.88 168 ILE A N 1
ATOM 1354 C CA . ILE A 1 168 ? 21.959 -7.343 -1.568 1.00 44.88 168 ILE A CA 1
ATOM 1355 C C . ILE A 1 168 ? 22.772 -6.962 -0.331 1.00 44.88 168 ILE A C 1
ATOM 1357 O O . ILE A 1 168 ? 23.108 -7.803 0.501 1.00 44.88 168 ILE A O 1
ATOM 1361 N N . LYS A 1 169 ? 23.160 -5.689 -0.225 1.00 48.53 169 LYS A N 1
ATOM 1362 C CA . LYS A 1 169 ? 23.655 -5.157 1.043 1.00 48.53 169 LYS A CA 1
ATOM 1363 C C . LYS A 1 169 ? 22.473 -5.172 2.004 1.00 48.53 169 LYS A C 1
ATOM 1365 O O . LYS A 1 169 ? 21.614 -4.297 1.932 1.00 48.53 169 LYS A O 1
ATOM 1370 N N . SER A 1 170 ? 22.430 -6.192 2.865 1.00 50.47 170 SER A N 1
ATOM 1371 C CA . SER A 1 170 ? 21.631 -6.182 4.093 1.00 50.47 170 SER A CA 1
ATOM 1372 C C . SER A 1 170 ? 21.824 -4.814 4.745 1.00 50.47 170 SER A C 1
ATOM 1374 O O . SER A 1 170 ? 22.937 -4.429 5.115 1.00 50.47 170 SER A O 1
ATOM 1376 N N . ASN A 1 171 ? 20.762 -4.010 4.765 1.00 57.66 171 ASN A N 1
ATOM 1377 C CA . ASN A 1 171 ? 20.798 -2.713 5.412 1.00 57.66 171 ASN A CA 1
ATOM 1378 C C . ASN A 1 171 ? 20.896 -2.984 6.918 1.00 57.66 171 ASN A C 1
ATOM 1380 O O . ASN A 1 171 ? 19.967 -3.553 7.486 1.00 57.66 171 ASN A O 1
ATOM 1384 N N . LYS A 1 172 ? 21.993 -2.567 7.568 1.00 70.38 172 LYS A N 1
ATOM 1385 C CA . LYS A 1 172 ? 22.214 -2.719 9.023 1.00 70.38 172 LYS A CA 1
ATOM 1386 C C . LYS A 1 172 ? 21.019 -2.241 9.865 1.00 70.38 172 LYS A C 1
ATOM 1388 O O . LYS A 1 172 ? 20.795 -2.737 10.966 1.00 70.38 172 LYS A O 1
ATOM 1393 N N . ASN A 1 173 ? 20.217 -1.312 9.340 1.00 71.25 173 ASN A N 1
ATOM 1394 C CA . ASN A 1 173 ? 19.000 -0.833 9.996 1.00 71.25 173 ASN A CA 1
ATOM 1395 C C . ASN A 1 173 ? 17.901 -1.906 10.098 1.00 71.25 173 ASN A C 1
ATOM 1397 O O . ASN A 1 173 ? 17.105 -1.867 11.033 1.00 71.25 173 ASN A O 1
ATOM 1401 N N . PHE A 1 174 ? 17.848 -2.857 9.163 1.00 62.88 174 PHE A N 1
ATOM 1402 C CA . PHE A 1 174 ? 16.853 -3.929 9.147 1.00 62.88 174 PHE A CA 1
ATOM 1403 C C . PHE A 1 174 ? 17.170 -5.013 10.184 1.00 62.88 174 PHE A C 1
ATOM 1405 O O . PHE A 1 174 ? 16.279 -5.460 10.901 1.00 62.88 174 PHE A O 1
ATOM 1412 N N . GLU A 1 175 ? 18.448 -5.370 10.338 1.00 73.50 175 GLU A N 1
ATOM 1413 C CA . GLU A 1 175 ? 18.910 -6.261 11.414 1.00 73.50 175 GLU A CA 1
ATOM 1414 C C . GLU A 1 175 ? 18.643 -5.656 12.795 1.00 73.50 175 GLU A C 1
ATOM 1416 O O . GLU A 1 175 ? 18.105 -6.332 13.672 1.00 73.50 175 GLU A O 1
ATOM 1421 N N . LYS A 1 176 ? 18.928 -4.357 12.970 1.00 79.44 176 LYS A N 1
ATOM 1422 C CA . LYS A 1 176 ? 18.609 -3.649 14.216 1.00 79.44 176 LYS A CA 1
ATOM 1423 C C . LYS A 1 176 ? 17.105 -3.666 14.512 1.00 79.44 176 LYS A C 1
ATOM 1425 O O . LYS A 1 176 ? 16.717 -3.985 15.628 1.00 79.44 176 LYS A O 1
ATOM 1430 N N . LEU A 1 177 ? 16.261 -3.397 13.513 1.00 67.50 177 LEU A N 1
ATOM 1431 C CA . LEU A 1 177 ? 14.805 -3.419 13.678 1.00 67.50 177 LEU A CA 1
ATOM 1432 C C . LEU A 1 177 ? 14.275 -4.812 14.052 1.00 67.50 177 LEU A C 1
ATOM 1434 O O . LEU A 1 177 ? 13.409 -4.917 14.918 1.00 67.50 177 LEU A O 1
ATOM 1438 N N . ASN A 1 178 ? 14.794 -5.875 13.432 1.00 70.12 178 ASN A N 1
ATOM 1439 C CA . ASN A 1 178 ? 14.419 -7.247 13.783 1.00 70.12 178 ASN A CA 1
ATOM 1440 C C . ASN A 1 178 ? 14.809 -7.593 15.226 1.00 70.12 178 ASN A C 1
ATOM 1442 O O . ASN A 1 178 ? 14.022 -8.224 15.934 1.00 70.12 178 ASN A O 1
ATOM 1446 N N . ASN A 1 179 ? 15.980 -7.141 15.681 1.00 81.06 179 ASN A N 1
ATOM 1447 C CA . ASN A 1 179 ? 16.402 -7.311 17.070 1.00 81.06 179 ASN A CA 1
ATOM 1448 C C . ASN A 1 179 ? 15.511 -6.517 18.038 1.00 81.06 179 ASN A C 1
ATOM 1450 O O . ASN A 1 179 ? 15.084 -7.068 19.052 1.00 81.06 179 ASN A O 1
ATOM 1454 N N . ASP A 1 180 ? 15.152 -5.274 17.704 1.00 78.94 180 ASP A N 1
ATOM 1455 C CA . ASP A 1 180 ? 14.256 -4.446 18.523 1.00 78.94 180 ASP A CA 1
ATOM 1456 C C . ASP A 1 180 ? 12.856 -5.082 18.652 1.00 78.94 180 ASP A C 1
ATOM 1458 O O . ASP A 1 180 ? 12.294 -5.143 19.745 1.00 78.94 180 ASP A O 1
ATOM 1462 N N . ILE A 1 181 ? 12.305 -5.627 17.559 1.00 73.19 181 ILE A N 1
ATOM 1463 C CA . ILE A 1 181 ? 11.016 -6.344 17.567 1.00 73.19 181 ILE A CA 1
ATOM 1464 C C . ILE A 1 181 ? 11.104 -7.632 18.399 1.00 73.19 181 ILE A C 1
ATOM 1466 O O . ILE A 1 181 ? 10.175 -7.952 19.142 1.00 73.19 181 ILE A O 1
ATOM 1470 N N . SER A 1 182 ? 12.209 -8.372 18.286 1.00 81.62 182 SER A N 1
ATOM 1471 C CA . SER A 1 182 ? 12.454 -9.583 19.079 1.00 81.62 182 SER A CA 1
ATOM 1472 C C . SER A 1 182 ? 12.504 -9.273 20.579 1.00 81.62 182 SER A C 1
ATOM 1474 O O . SER A 1 182 ? 11.876 -9.968 21.378 1.00 81.62 182 SER A O 1
ATOM 1476 N N . ASN A 1 183 ? 13.171 -8.183 20.964 1.00 83.06 183 ASN A N 1
ATOM 1477 C CA . ASN A 1 183 ? 13.243 -7.741 22.356 1.00 83.06 183 ASN A CA 1
ATOM 1478 C C . ASN A 1 183 ? 11.882 -7.277 22.888 1.00 83.06 183 ASN A C 1
ATOM 1480 O O . ASN A 1 183 ? 11.503 -7.674 23.98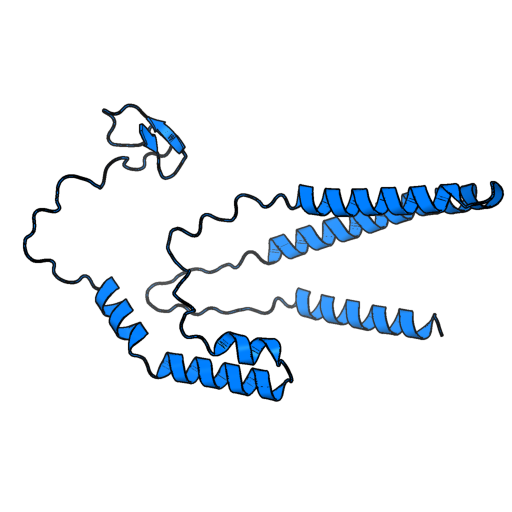7 1.00 83.06 183 ASN A O 1
ATOM 1484 N N . LEU A 1 184 ? 11.109 -6.521 22.100 1.00 66.19 184 LEU A N 1
ATOM 1485 C CA . LEU A 1 184 ? 9.748 -6.128 22.483 1.00 66.19 184 LEU A CA 1
ATOM 1486 C C . LEU A 1 184 ? 8.847 -7.344 22.722 1.00 66.19 184 LEU A C 1
ATOM 1488 O O . LEU A 1 184 ? 8.114 -7.368 23.706 1.00 66.19 184 LEU A O 1
ATOM 1492 N N . LYS A 1 185 ? 8.936 -8.385 21.883 1.00 79.31 185 LYS A N 1
ATOM 1493 C CA . LYS A 1 185 ? 8.187 -9.633 22.106 1.00 79.31 185 LYS A CA 1
ATOM 1494 C C . LYS A 1 185 ? 8.536 -10.297 23.440 1.00 79.31 185 LYS A C 1
ATOM 1496 O O . LYS A 1 185 ? 7.629 -10.778 24.108 1.00 79.31 185 LYS A O 1
ATOM 1501 N N . LYS A 1 186 ? 9.816 -10.309 23.830 1.00 85.88 186 LYS A N 1
ATOM 1502 C CA . LYS A 1 186 ? 10.252 -10.881 25.116 1.00 85.88 186 LYS A CA 1
ATOM 1503 C C . L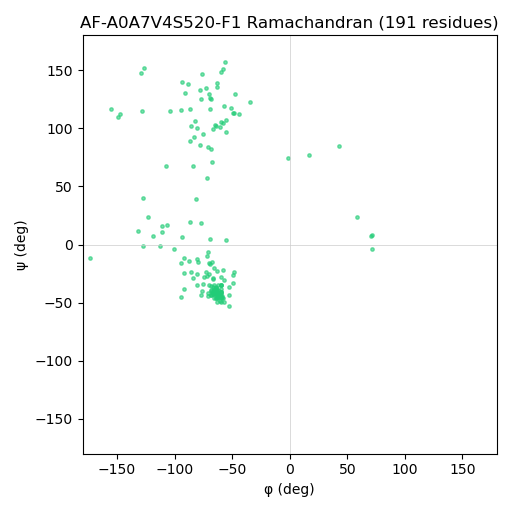YS A 1 186 ? 9.714 -10.094 26.310 1.00 85.88 186 LYS A C 1
ATOM 1505 O O . LYS A 1 186 ? 9.255 -10.711 27.260 1.00 85.88 186 LYS A O 1
ATOM 1510 N N . ILE A 1 187 ? 9.727 -8.762 26.234 1.00 82.25 187 ILE A N 1
ATOM 1511 C CA . ILE A 1 187 ? 9.193 -7.886 27.290 1.00 82.25 187 ILE A CA 1
ATOM 1512 C C . ILE A 1 187 ? 7.688 -8.120 27.457 1.00 82.25 187 ILE A C 1
ATOM 1514 O O . ILE A 1 187 ? 7.231 -8.421 28.554 1.00 82.25 187 ILE A O 1
ATOM 1518 N N . PHE A 1 188 ? 6.931 -8.112 26.355 1.00 62.00 188 PHE A N 1
ATOM 1519 C CA . PHE A 1 188 ? 5.493 -8.397 26.392 1.00 62.00 188 PHE A CA 1
ATOM 1520 C C . PHE A 1 188 ? 5.170 -9.790 26.955 1.00 62.00 188 PHE A C 1
ATOM 1522 O O . PHE A 1 188 ? 4.163 -9.953 27.631 1.00 62.00 188 PHE A O 1
ATOM 1529 N N . GLN A 1 189 ? 6.010 -10.799 26.700 1.00 79.69 189 GLN A N 1
ATOM 1530 C CA . GLN A 1 189 ? 5.828 -12.141 27.267 1.00 79.69 189 GLN A CA 1
ATOM 1531 C C . GLN A 1 189 ? 6.139 -12.217 28.767 1.00 79.69 189 GLN A C 1
ATOM 1533 O O . GLN A 1 189 ? 5.584 -13.080 29.437 1.00 79.69 189 GLN A O 1
ATOM 1538 N N . GLN A 1 190 ? 7.013 -11.354 29.288 1.00 83.56 190 GLN A N 1
ATOM 1539 C CA . GLN A 1 190 ? 7.383 -11.327 30.707 1.00 83.56 190 GLN A CA 1
ATOM 1540 C C . GLN A 1 190 ? 6.408 -10.520 31.567 1.00 83.56 190 GLN A C 1
ATOM 1542 O O . GLN A 1 190 ? 6.263 -10.824 32.742 1.00 83.56 190 GLN A O 1
ATOM 1547 N N . GLU A 1 191 ? 5.752 -9.506 31.002 1.00 69.56 191 GLU A N 1
ATOM 1548 C CA . GLU A 1 191 ? 4.822 -8.639 31.744 1.00 69.56 191 GLU A CA 1
ATOM 1549 C C . GLU A 1 191 ? 3.357 -9.113 31.693 1.00 69.56 191 GLU A C 1
ATOM 1551 O O . GLU A 1 191 ? 2.518 -8.585 32.417 1.00 69.56 191 GLU A O 1
ATOM 1556 N N . CYS A 1 192 ? 3.023 -10.081 30.832 1.00 53.31 192 CYS A N 1
ATOM 1557 C CA . CYS A 1 192 ? 1.654 -10.593 30.645 1.00 53.31 192 CYS A CA 1
ATOM 1558 C C . CYS A 1 192 ? 1.435 -12.037 31.152 1.00 53.31 192 CYS A C 1
ATOM 1560 O O . CYS A 1 192 ? 0.392 -12.620 30.850 1.00 53.31 192 CYS A O 1
ATOM 1562 N N . LEU A 1 193 ? 2.392 -12.610 31.891 1.00 48.22 193 LEU A N 1
ATOM 1563 C CA . LEU A 1 193 ? 2.297 -13.891 32.612 1.00 48.22 193 LEU A CA 1
ATOM 1564 C C . LEU A 1 193 ? 2.468 -13.645 34.112 1.00 48.22 193 LEU A C 1
ATOM 1566 O O . LEU A 1 193 ? 1.756 -14.320 34.886 1.00 48.22 193 LEU A O 1
#